Protein AF-A0L5S4-F1 (afdb_monomer_lite)

Sequence (209 aa):
MISDKQRKEMIDAKFRDSVAKNEAKKESIINRSSGAYKSQIEAKLEAAKQYWERVKQQNKTRQEILNREPVRKDESTAQRRKRAQLQHRTATKEFDNQNLWKEPPPEQLSFRQMTQRAVIKKAEQVVRTCRKYKLLLLPFVIGSTLLLAIAGFNHAQSLGEKLQTHPIDFRQWEKDHPKFAKIIRWMYGEKSKNQDYWNKAGELIKKYQ

Foldseek 3Di:
DQDPVNVVVVVVVVVVVVVVVVVVVVVVVVVVVVVVVVVVVVVVVVVVVVVVVVVVVVVVVVVCVVPDDDPDPPDDPVVVVVVVVVVVVVVVVVCVVVPPPPDPPPVVVVVVVVVVVVVVVVVVVVVVVVVVVCVVCVVVVVVVVVVVVVVVVVVLVVLLVCCVPPVPVNVVVCVVPVPVSVVSVVVVVVCVVPVVVVVVVVVVVVVVD

Radius of gyration: 39.34 Å; chains: 1; bounding box: 85×61×98 Å

Secondary structure (DSSP, 8-state):
---HHHHHHHHHHHHHHHHHHHHHHHHHHHHHHHHHHHHHHHHHHHHHHHHHHHHHHHHHHHHHHHSSPPPPTTS-HHHHHHHHHHHHHHHHHHHHHH-TTSPPPHHHHHHHHHHHHHHHHHHHHHHHHHHHHHHHHHHHHHHHHHHHHHHHHHHHHHHHHHHHH-HHHHHHHHHH-HHHHHHHHHHHHHHHHSHHHHHHHHHHHHHH-

pLDDT: mean 76.78, std 9.79, range [45.75, 92.88]

Organism: Magnetococcus marinus (strain ATCC BAA-1437 / JCM 17883 / MC-1) (NCBI:txid156889)

Structure (mmCIF, N/CA/C/O backbone):
data_AF-A0L5S4-F1
#
_entry.id   AF-A0L5S4-F1
#
loop_
_atom_site.group_PDB
_atom_site.id
_atom_site.type_symbol
_atom_site.label_atom_id
_atom_site.label_alt_id
_atom_site.label_comp_id
_atom_site.label_asym_id
_atom_site.label_entity_id
_atom_site.label_seq_id
_atom_site.pdbx_PDB_ins_code
_atom_site.Cartn_x
_atom_site.Cartn_y
_atom_site.Cartn_z
_atom_site.occupancy
_atom_site.B_iso_or_equiv
_atom_site.auth_seq_id
_atom_site.auth_comp_id
_atom_site.auth_asym_id
_atom_site.auth_atom_id
_atom_site.pdbx_PDB_model_num
ATOM 1 N N . MET A 1 1 ? 30.432 -30.583 -30.298 1.00 63.50 1 MET A N 1
ATOM 2 C CA . MET A 1 1 ? 29.548 -29.486 -30.753 1.00 63.50 1 MET A CA 1
ATOM 3 C C . MET A 1 1 ? 28.123 -30.015 -30.775 1.00 63.50 1 MET A C 1
ATOM 5 O 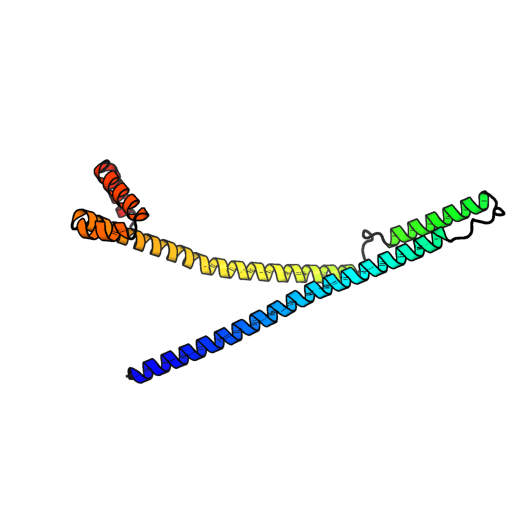O . MET A 1 1 ? 27.914 -31.086 -31.322 1.00 63.50 1 MET A O 1
ATOM 9 N N . ILE A 1 2 ? 27.183 -29.333 -30.120 1.00 69.81 2 ILE A N 1
ATOM 10 C CA . ILE A 1 2 ? 25.759 -29.715 -30.128 1.00 69.81 2 ILE A CA 1
ATOM 11 C C . ILE A 1 2 ? 25.196 -29.368 -31.509 1.00 69.81 2 ILE A C 1
ATOM 13 O O . ILE A 1 2 ? 25.466 -28.270 -31.997 1.00 69.81 2 ILE A O 1
ATOM 17 N N . SER A 1 3 ? 24.457 -30.283 -32.142 1.00 83.88 3 SER A N 1
ATOM 18 C CA . SER A 1 3 ? 23.874 -30.016 -33.464 1.00 83.88 3 SER A CA 1
ATOM 19 C C . SER A 1 3 ? 22.722 -29.010 -33.369 1.00 83.88 3 SER A C 1
ATOM 21 O O . SER A 1 3 ? 22.053 -28.902 -32.337 1.00 83.88 3 SER A O 1
ATOM 23 N N . ASP A 1 4 ? 22.441 -28.288 -34.454 1.00 79.94 4 ASP A N 1
ATOM 24 C CA . ASP A 1 4 ? 21.355 -27.298 -34.485 1.00 79.94 4 ASP A CA 1
ATOM 25 C C . ASP A 1 4 ? 19.983 -27.896 -34.153 1.00 79.94 4 ASP A C 1
ATOM 27 O O . ASP A 1 4 ? 19.138 -27.228 -33.553 1.00 79.94 4 ASP A O 1
ATOM 31 N N . LYS A 1 5 ? 19.772 -29.177 -34.477 1.00 86.38 5 LYS A N 1
ATOM 32 C CA . LYS A 1 5 ? 18.549 -29.906 -34.129 1.00 86.38 5 LYS A CA 1
ATOM 33 C C . LYS A 1 5 ? 18.417 -30.081 -32.613 1.00 86.38 5 LYS A C 1
ATOM 35 O O . LYS A 1 5 ? 17.389 -29.722 -32.047 1.00 86.38 5 LYS A O 1
ATOM 40 N N . GLN A 1 6 ? 19.487 -30.519 -31.950 1.00 81.69 6 GLN A N 1
ATOM 41 C CA . GLN A 1 6 ? 19.521 -30.675 -30.491 1.00 81.69 6 GLN A CA 1
ATOM 42 C C . GLN A 1 6 ? 19.372 -29.327 -29.770 1.00 81.69 6 GLN A C 1
ATOM 44 O O . GLN A 1 6 ? 18.722 -29.236 -28.729 1.00 81.69 6 GLN A O 1
ATOM 49 N N . ARG A 1 7 ? 19.929 -28.249 -30.339 1.00 76.50 7 ARG A N 1
ATOM 50 C CA . ARG A 1 7 ? 19.766 -26.893 -29.798 1.00 76.50 7 ARG A CA 1
ATOM 51 C C . ARG A 1 7 ? 18.306 -26.429 -29.863 1.00 76.50 7 ARG A C 1
ATOM 53 O O . ARG A 1 7 ? 17.825 -25.862 -28.884 1.00 76.50 7 ARG A O 1
ATOM 60 N N . LYS A 1 8 ? 17.598 -26.681 -30.970 1.00 82.38 8 LYS A N 1
ATOM 61 C CA . LYS A 1 8 ? 16.164 -26.359 -31.106 1.00 82.38 8 LYS A CA 1
ATOM 62 C C . LYS A 1 8 ? 15.304 -27.157 -30.127 1.00 82.38 8 LYS A C 1
ATOM 64 O O . LYS A 1 8 ? 14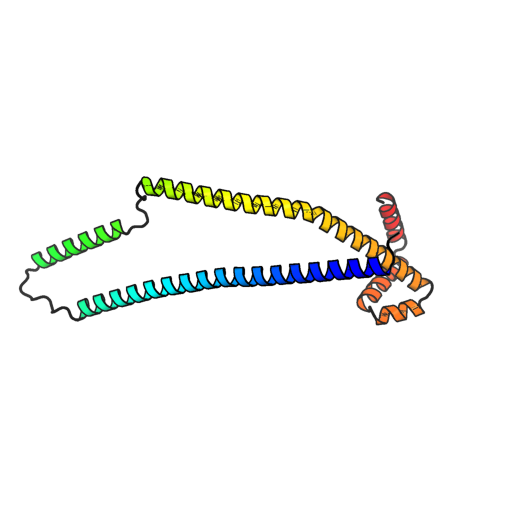.497 -26.563 -29.422 1.00 82.38 8 LYS A O 1
ATOM 69 N N . GLU A 1 9 ? 15.547 -28.459 -30.006 1.00 87.69 9 GLU A N 1
ATOM 70 C CA . GLU A 1 9 ? 14.827 -29.330 -29.066 1.00 87.69 9 GLU A CA 1
ATOM 71 C C . GLU A 1 9 ? 15.008 -28.876 -27.605 1.00 87.69 9 GLU A C 1
ATOM 73 O O . GLU A 1 9 ? 14.047 -28.834 -26.838 1.00 87.69 9 GLU A O 1
ATOM 78 N N . MET A 1 10 ? 16.213 -28.439 -27.222 1.00 82.06 10 MET A N 1
ATOM 79 C CA . MET A 1 10 ? 16.464 -27.870 -25.891 1.00 82.06 10 MET A CA 1
ATOM 80 C C . MET A 1 10 ? 15.756 -26.531 -25.651 1.00 82.06 10 MET A C 1
ATOM 82 O O . MET A 1 10 ? 15.348 -26.249 -24.522 1.00 82.06 10 MET A O 1
ATOM 86 N N . ILE A 1 11 ? 15.653 -25.682 -26.676 1.00 80.56 11 ILE A N 1
ATOM 87 C CA . ILE A 1 11 ? 14.944 -24.399 -26.581 1.00 80.56 11 ILE A CA 1
ATOM 88 C C . ILE A 1 11 ? 13.445 -24.653 -26.404 1.00 80.56 11 ILE A C 1
ATOM 90 O O . ILE A 1 11 ? 12.846 -24.072 -25.501 1.00 80.56 11 ILE A O 1
ATOM 94 N N . ASP A 1 12 ? 12.870 -25.573 -27.179 1.00 84.94 12 ASP A N 1
ATOM 95 C CA . ASP A 1 12 ? 11.458 -25.948 -27.070 1.00 84.94 12 ASP A CA 1
ATOM 96 C C . ASP A 1 12 ? 11.135 -26.585 -25.716 1.00 84.94 12 ASP A C 1
ATOM 98 O O . ASP A 1 12 ? 10.126 -26.242 -25.097 1.00 84.94 12 ASP A O 1
ATOM 102 N N . ALA A 1 13 ? 12.008 -27.458 -25.203 1.00 82.94 13 ALA A N 1
ATOM 103 C CA . ALA A 1 13 ? 11.850 -28.041 -23.873 1.00 82.94 13 ALA A CA 1
ATOM 104 C C . ALA A 1 13 ? 11.857 -26.960 -22.777 1.00 82.94 13 ALA A C 1
ATOM 106 O O . ALA A 1 13 ? 10.964 -26.921 -21.931 1.00 82.94 13 ALA A O 1
ATOM 107 N N . LYS A 1 14 ? 12.806 -26.014 -22.835 1.00 83.69 14 LYS A N 1
ATOM 108 C CA . LYS A 1 14 ? 12.866 -24.885 -21.890 1.00 83.69 14 LYS A CA 1
ATOM 109 C C . LYS A 1 14 ? 11.662 -23.954 -22.007 1.00 83.69 14 LYS A C 1
ATOM 111 O O . LYS A 1 14 ? 11.208 -23.421 -20.995 1.00 83.69 14 LYS A O 1
ATOM 116 N N . PHE A 1 15 ? 11.155 -23.746 -23.219 1.00 83.00 15 PHE A N 1
ATOM 117 C CA . PHE A 1 15 ? 9.965 -22.940 -23.453 1.00 83.00 15 PHE A CA 1
ATOM 118 C C . PHE A 1 15 ? 8.728 -23.596 -22.831 1.00 83.00 15 PHE A C 1
ATOM 120 O O . PHE A 1 15 ? 8.025 -22.944 -22.062 1.00 83.00 15 PHE A O 1
ATOM 127 N N . ARG A 1 16 ? 8.512 -24.898 -23.064 1.00 86.25 16 ARG A N 1
ATOM 128 C CA . ARG A 1 16 ? 7.402 -25.658 -22.462 1.00 86.25 16 ARG A CA 1
ATOM 129 C C . ARG A 1 16 ? 7.469 -25.667 -20.934 1.00 86.25 16 ARG A C 1
ATOM 131 O O . ARG A 1 16 ? 6.464 -25.387 -20.286 1.00 86.25 16 ARG A O 1
ATOM 138 N N . ASP A 1 17 ? 8.655 -25.869 -20.363 1.00 85.69 17 ASP A N 1
ATOM 139 C CA . ASP A 1 17 ? 8.873 -25.777 -18.914 1.00 85.69 17 ASP A CA 1
ATOM 140 C C . ASP A 1 17 ? 8.567 -24.378 -18.361 1.00 85.69 17 ASP A C 1
ATOM 142 O O . ASP A 1 17 ? 8.042 -24.231 -17.254 1.00 85.69 17 ASP A O 1
ATOM 146 N N . SER A 1 18 ? 8.905 -23.327 -19.112 1.00 81.50 18 SER A N 1
ATOM 147 C CA . SER A 1 18 ? 8.619 -21.946 -18.722 1.00 81.50 18 SER A CA 1
ATOM 148 C C . SER A 1 18 ? 7.120 -21.645 -18.762 1.00 81.50 18 SER A C 1
ATOM 150 O O . SER A 1 18 ? 6.604 -21.017 -17.834 1.00 81.50 18 SER A O 1
ATOM 152 N N . VAL A 1 19 ? 6.414 -22.128 -19.786 1.00 84.56 19 VAL A N 1
ATOM 153 C CA . VAL A 1 19 ? 4.956 -21.997 -19.910 1.00 84.56 19 VAL A CA 1
ATOM 154 C C . VAL A 1 19 ? 4.255 -22.704 -18.749 1.00 84.56 19 VAL A C 1
ATOM 156 O O . VAL A 1 19 ? 3.496 -22.055 -18.030 1.00 84.56 19 VAL A O 1
ATOM 159 N N . ALA A 1 20 ? 4.602 -23.963 -18.468 1.00 86.25 20 ALA A N 1
ATOM 160 C CA . ALA A 1 20 ? 4.011 -24.728 -17.367 1.00 86.25 20 ALA A CA 1
ATOM 161 C C . ALA A 1 20 ? 4.237 -24.062 -15.994 1.00 86.25 20 ALA A C 1
ATOM 163 O O . ALA A 1 20 ? 3.328 -23.972 -15.167 1.00 86.25 20 ALA A O 1
ATOM 164 N N . LYS A 1 21 ? 5.437 -23.511 -15.752 1.00 80.81 21 LYS A N 1
ATOM 165 C CA . LYS A 1 21 ? 5.737 -22.756 -14.520 1.00 80.81 21 LYS A CA 1
ATOM 166 C C . LYS A 1 21 ? 4.910 -21.474 -14.399 1.00 80.81 21 LYS A C 1
ATOM 168 O O . LYS A 1 21 ? 4.521 -21.104 -13.290 1.00 80.81 21 LYS A O 1
ATOM 173 N N . ASN A 1 22 ? 4.649 -20.787 -15.509 1.00 75.81 22 ASN A N 1
ATOM 174 C CA . ASN A 1 22 ? 3.832 -19.575 -15.515 1.00 75.81 22 ASN A CA 1
ATOM 175 C C . ASN A 1 22 ? 2.345 -19.881 -15.298 1.00 75.81 22 ASN A C 1
ATOM 177 O O . ASN A 1 22 ? 1.684 -19.144 -14.565 1.00 75.81 22 ASN A O 1
ATOM 181 N N . GLU A 1 23 ? 1.834 -20.976 -15.858 1.00 79.38 23 GLU A N 1
ATOM 182 C CA . GLU A 1 23 ? 0.458 -21.433 -15.633 1.00 79.38 23 GLU A CA 1
ATOM 183 C C . GLU A 1 23 ? 0.221 -21.828 -14.171 1.00 79.38 23 GLU A C 1
ATOM 185 O O . GLU A 1 23 ? -0.687 -21.286 -13.536 1.00 79.38 23 GLU A O 1
ATOM 190 N N . ALA A 1 24 ? 1.111 -22.629 -13.576 1.00 76.50 24 ALA A N 1
ATOM 191 C CA . ALA A 1 24 ? 1.038 -22.977 -12.154 1.00 76.50 24 ALA A CA 1
ATOM 192 C C . ALA A 1 24 ? 1.086 -21.730 -11.243 1.00 76.50 24 ALA A C 1
ATOM 194 O O . ALA A 1 24 ? 0.383 -21.624 -10.232 1.00 76.50 24 ALA A O 1
ATOM 195 N N . LYS A 1 25 ? 1.892 -20.728 -11.619 1.00 72.31 25 LYS A N 1
ATOM 196 C CA . LYS A 1 25 ? 1.973 -19.456 -10.892 1.00 72.31 25 LYS A CA 1
ATOM 197 C C . LYS A 1 25 ? 0.679 -18.647 -11.019 1.00 72.31 25 LYS A C 1
ATOM 199 O O . LYS A 1 25 ? 0.224 -18.098 -10.016 1.00 72.31 25 LYS A O 1
ATOM 204 N N . LYS A 1 26 ? 0.057 -18.608 -12.200 1.00 72.50 26 LYS A N 1
ATOM 205 C CA . LYS A 1 26 ? -1.234 -17.945 -12.439 1.00 72.50 26 LYS A CA 1
ATOM 206 C C . LYS A 1 26 ? -2.345 -18.554 -11.578 1.00 72.50 26 LYS A C 1
ATOM 208 O O . LYS A 1 26 ? -3.034 -17.808 -10.885 1.00 72.50 26 LYS A O 1
ATOM 213 N N . GLU A 1 27 ? -2.471 -19.878 -11.542 1.00 65.69 27 GLU A N 1
ATOM 214 C CA . GLU A 1 27 ? -3.478 -20.563 -10.714 1.00 65.69 27 GLU A CA 1
ATOM 215 C C . GLU A 1 27 ? -3.268 -20.323 -9.215 1.00 65.69 27 GLU A C 1
ATOM 217 O O . GLU A 1 27 ? -4.216 -20.017 -8.490 1.00 65.69 27 GLU A O 1
ATOM 222 N N . SER A 1 28 ? -2.018 -20.361 -8.740 1.00 69.56 28 SER A N 1
ATOM 223 C CA . SER A 1 28 ? -1.718 -20.086 -7.328 1.00 69.56 28 SER A CA 1
ATOM 224 C C . SER A 1 28 ? -2.076 -18.654 -6.901 1.00 69.56 28 SER A C 1
ATOM 226 O O . SER A 1 28 ? -2.526 -18.437 -5.775 1.00 69.56 28 SER A O 1
ATOM 228 N N . ILE A 1 29 ? -1.929 -17.668 -7.795 1.00 62.31 29 ILE A N 1
ATOM 229 C CA . ILE A 1 29 ? -2.310 -16.272 -7.539 1.00 62.31 29 ILE A CA 1
ATOM 230 C C . ILE A 1 29 ? -3.836 -16.129 -7.505 1.00 62.31 29 ILE A C 1
ATOM 232 O O . ILE A 1 29 ? -4.362 -15.479 -6.599 1.00 62.31 29 ILE A O 1
ATOM 236 N N . ILE A 1 30 ? -4.545 -16.776 -8.435 1.00 57.62 30 ILE A N 1
ATOM 237 C CA . ILE A 1 30 ? -6.014 -16.776 -8.483 1.00 57.62 30 ILE A CA 1
ATOM 238 C C . ILE A 1 30 ? -6.580 -17.369 -7.183 1.00 57.62 30 ILE A C 1
ATOM 240 O O . ILE A 1 30 ? -7.347 -16.692 -6.496 1.00 57.62 30 ILE A O 1
ATOM 244 N N . ASN A 1 31 ? -6.099 -18.542 -6.760 1.00 59.44 31 ASN A N 1
ATOM 245 C CA . ASN A 1 31 ? -6.550 -19.211 -5.533 1.00 59.44 31 ASN A CA 1
ATOM 246 C C . ASN A 1 31 ? -6.242 -18.407 -4.255 1.00 59.44 31 ASN A C 1
ATOM 248 O O . ASN A 1 31 ? -7.032 -18.384 -3.305 1.00 59.44 31 ASN A O 1
ATOM 252 N N . ARG A 1 32 ? -5.113 -17.689 -4.225 1.00 54.19 32 ARG A N 1
ATOM 253 C CA . ARG A 1 32 ? -4.739 -16.822 -3.095 1.00 54.19 32 ARG A CA 1
A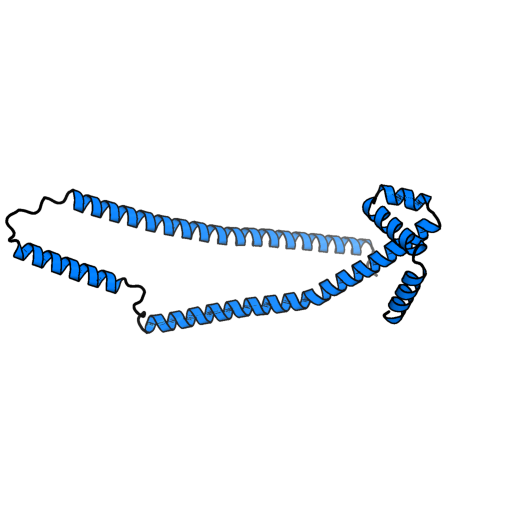TOM 254 C C . ARG A 1 32 ? -5.598 -15.558 -3.025 1.00 54.19 32 ARG A C 1
ATOM 256 O O . ARG A 1 32 ? -5.940 -15.112 -1.931 1.00 54.19 32 ARG A O 1
ATOM 263 N N . SER A 1 33 ? -5.973 -15.001 -4.177 1.00 52.75 33 SER A N 1
ATOM 264 C CA . SER A 1 33 ? -6.837 -13.817 -4.266 1.00 52.75 33 SER A CA 1
ATOM 265 C C . SER A 1 33 ? -8.296 -14.118 -3.900 1.00 52.75 33 SER A C 1
ATOM 267 O O . SER A 1 33 ? -8.926 -13.316 -3.208 1.00 52.75 33 SER A O 1
ATOM 269 N N . SER A 1 34 ? -8.810 -15.307 -4.241 1.00 51.53 34 SER A N 1
ATOM 270 C CA . SER A 1 34 ? -10.168 -15.727 -3.874 1.00 51.53 34 SER A CA 1
ATOM 271 C C . SER A 1 34 ? -10.346 -15.965 -2.370 1.00 51.53 34 SER A C 1
ATOM 273 O O . SER A 1 34 ? -11.427 -15.721 -1.838 1.00 51.53 34 SER A O 1
ATOM 275 N N . GLY A 1 35 ? -9.295 -16.398 -1.661 1.00 52.53 35 GLY A N 1
ATOM 276 C CA . GLY A 1 35 ? -9.337 -16.601 -0.206 1.00 52.53 35 GLY A CA 1
ATOM 277 C C . GLY A 1 35 ? -9.422 -15.295 0.596 1.00 52.53 35 GLY A C 1
ATOM 278 O O . GLY A 1 35 ? -10.175 -15.211 1.562 1.00 52.53 35 GLY A O 1
ATOM 279 N N . ALA A 1 36 ? -8.707 -14.249 0.166 1.00 50.81 36 ALA A N 1
ATOM 280 C CA . ALA A 1 36 ? -8.737 -12.937 0.822 1.00 50.81 36 ALA A CA 1
ATOM 281 C C . ALA A 1 36 ? -10.050 -12.167 0.572 1.00 50.81 36 ALA A C 1
ATOM 283 O O . ALA A 1 36 ? -10.490 -11.398 1.423 1.00 50.81 36 ALA A O 1
ATOM 284 N N . TYR A 1 37 ? -10.692 -12.382 -0.581 1.00 49.66 37 TYR A N 1
ATOM 285 C CA . TYR A 1 37 ? -11.998 -11.790 -0.887 1.00 49.66 37 TYR A CA 1
ATOM 286 C C . TYR A 1 37 ? -13.137 -12.477 -0.117 1.00 49.66 37 TYR A C 1
ATOM 288 O O . TYR A 1 37 ? -14.025 -11.795 0.395 1.00 49.66 37 TYR A O 1
ATOM 296 N N . LYS A 1 38 ? -13.082 -13.813 0.033 1.00 56.34 38 LYS A N 1
ATOM 297 C CA . LYS A 1 38 ? -14.026 -14.570 0.874 1.00 56.34 38 LYS A CA 1
ATOM 298 C C . LYS A 1 38 ? -13.978 -14.116 2.335 1.00 56.34 38 LYS A C 1
ATOM 300 O O . LYS A 1 38 ? -15.028 -13.814 2.891 1.00 56.34 38 LYS A O 1
ATOM 305 N N . SER A 1 39 ? -12.785 -13.928 2.908 1.00 62.12 39 SER A N 1
ATOM 306 C CA . SER A 1 39 ? -12.655 -13.517 4.314 1.00 62.12 39 SER A CA 1
ATOM 307 C C . SER A 1 39 ? -13.170 -12.100 4.602 1.00 62.12 39 SER A C 1
ATOM 309 O O . SER A 1 39 ? -13.721 -11.850 5.672 1.00 62.12 39 SER A O 1
ATOM 311 N N . GLN A 1 40 ? -13.054 -11.159 3.656 1.00 63.50 40 GLN A N 1
ATOM 312 C CA . GLN A 1 40 ? -13.611 -9.810 3.827 1.00 63.50 40 GLN A CA 1
ATOM 313 C C . GLN A 1 40 ? -15.136 -9.772 3.703 1.00 63.50 40 GLN A C 1
ATOM 315 O O . GLN A 1 40 ? -15.787 -9.003 4.413 1.00 63.50 40 GLN A O 1
ATOM 320 N N . ILE A 1 41 ? -15.713 -10.572 2.803 1.00 67.00 41 ILE A N 1
ATOM 321 C CA . ILE A 1 41 ? -17.169 -10.682 2.660 1.00 67.00 41 ILE A CA 1
ATOM 322 C C . ILE A 1 41 ? -17.753 -11.373 3.893 1.00 67.00 41 ILE A C 1
ATOM 324 O O . ILE A 1 41 ? -18.711 -10.857 4.457 1.00 67.00 41 ILE A O 1
ATOM 328 N N . GLU A 1 42 ? -17.147 -12.466 4.360 1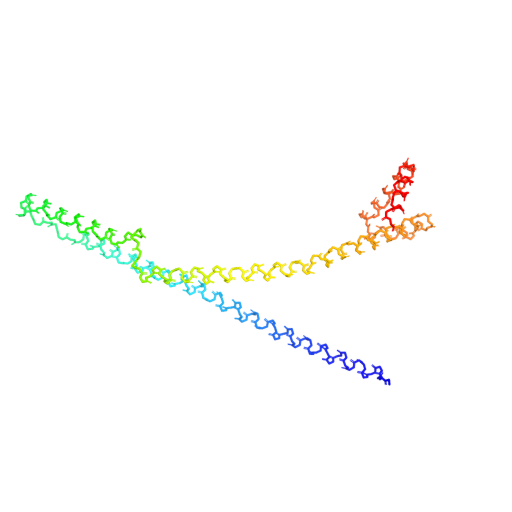.00 68.06 42 GLU A N 1
ATOM 329 C CA . GLU A 1 42 ? -17.552 -13.174 5.581 1.00 68.06 42 GLU A CA 1
ATOM 330 C C . GLU A 1 42 ? -17.502 -12.258 6.810 1.00 68.06 42 GLU A C 1
ATOM 332 O O . GLU A 1 42 ? -18.500 -12.148 7.519 1.00 68.06 42 GLU A O 1
ATOM 337 N N . ALA A 1 43 ? -16.418 -11.494 6.992 1.00 68.12 43 ALA A N 1
ATOM 338 C CA . ALA A 1 43 ? -16.307 -10.530 8.089 1.00 68.12 43 ALA A CA 1
ATOM 339 C C . ALA A 1 43 ? -17.376 -9.421 8.024 1.00 68.12 43 ALA A C 1
ATOM 341 O O . ALA A 1 43 ? -17.943 -9.033 9.047 1.00 68.12 43 ALA A O 1
ATOM 342 N N . LYS A 1 44 ? -17.696 -8.915 6.823 1.00 71.81 44 LYS A N 1
ATOM 343 C CA . LYS A 1 44 ? -18.781 -7.934 6.637 1.00 71.81 44 LYS A CA 1
ATOM 344 C C . LYS A 1 44 ? -20.157 -8.542 6.907 1.00 71.81 44 LYS A C 1
ATOM 346 O O . LYS A 1 44 ? -21.023 -7.866 7.457 1.00 71.81 44 LYS A O 1
ATOM 351 N N . LEU A 1 45 ? -20.362 -9.802 6.535 1.00 74.94 45 LEU A N 1
ATOM 352 C CA . LEU A 1 45 ? -21.622 -10.520 6.708 1.00 74.94 45 LEU A CA 1
ATOM 353 C C . LEU A 1 45 ? -21.859 -10.871 8.185 1.00 74.94 45 LEU A C 1
ATOM 355 O O . LEU A 1 45 ? -22.977 -10.743 8.680 1.00 74.94 45 LEU A O 1
ATOM 359 N N . GLU A 1 46 ? -20.804 -11.219 8.918 1.00 69.94 46 GLU A N 1
ATOM 360 C CA . GLU A 1 46 ? -20.841 -11.449 10.363 1.00 69.94 46 GLU A CA 1
ATOM 361 C C . GLU A 1 46 ? -21.092 -10.150 11.145 1.00 69.94 46 GLU A C 1
ATOM 363 O O . GLU A 1 46 ? -21.970 -10.106 12.010 1.00 69.94 46 GLU A O 1
ATOM 368 N N . ALA A 1 47 ? -20.441 -9.047 10.757 1.00 68.44 47 ALA A N 1
ATOM 369 C CA . ALA A 1 47 ? -20.729 -7.722 11.309 1.00 68.44 47 ALA A CA 1
ATOM 370 C C . ALA A 1 47 ? -22.180 -7.274 11.033 1.00 68.44 47 ALA A C 1
ATOM 372 O O . ALA A 1 47 ? -22.835 -6.708 11.913 1.00 68.44 47 ALA A O 1
ATOM 373 N N . ALA A 1 48 ? -22.709 -7.562 9.838 1.00 75.31 48 ALA A N 1
ATOM 374 C CA . ALA A 1 48 ? -24.099 -7.278 9.493 1.00 75.31 48 ALA A CA 1
ATOM 375 C C . ALA A 1 48 ? -25.079 -8.101 10.348 1.00 75.31 48 ALA A C 1
ATOM 377 O O . ALA A 1 48 ? -26.045 -7.540 10.862 1.00 75.31 48 ALA A O 1
ATOM 378 N N . LYS A 1 49 ? -24.822 -9.399 10.570 1.00 78.75 49 LYS A N 1
ATOM 379 C CA . LYS A 1 49 ? -25.644 -10.242 11.461 1.00 78.75 49 LYS A CA 1
ATOM 380 C C . LYS A 1 49 ? -25.690 -9.692 12.889 1.00 78.75 49 LYS A C 1
ATOM 382 O O . LYS A 1 49 ? -26.777 -9.501 13.429 1.00 78.75 49 LYS A O 1
ATOM 387 N N . GLN A 1 50 ? -24.537 -9.339 13.459 1.00 74.19 50 GLN A N 1
ATOM 388 C CA . GLN A 1 50 ? -24.456 -8.753 14.805 1.00 74.19 50 GLN A CA 1
ATOM 389 C C . GLN A 1 50 ? -25.160 -7.390 14.908 1.00 74.19 50 GLN A C 1
ATOM 391 O O . GLN A 1 50 ? -25.678 -7.016 15.963 1.00 74.19 50 GLN A O 1
ATOM 396 N N . TYR A 1 51 ? -25.165 -6.601 13.832 1.00 81.12 51 TYR A N 1
ATOM 397 C CA . TYR A 1 51 ? -25.931 -5.357 13.778 1.00 81.12 51 TYR A CA 1
ATOM 398 C C . TYR A 1 51 ? -27.441 -5.631 13.798 1.00 81.12 51 TYR A C 1
ATOM 400 O O . TYR A 1 51 ? -28.160 -5.045 14.607 1.00 81.12 51 TYR A O 1
ATOM 408 N N . TRP A 1 52 ? -27.918 -6.568 12.977 1.00 80.62 52 TRP A N 1
ATOM 409 C CA . TRP A 1 52 ? -29.334 -6.938 12.925 1.00 80.62 52 TRP A CA 1
ATOM 410 C C . TRP A 1 52 ? -29.855 -7.524 14.241 1.00 80.62 52 TRP A C 1
ATOM 412 O O . TRP A 1 52 ? -30.967 -7.196 14.657 1.00 80.62 52 TRP A O 1
ATOM 422 N N . GLU A 1 53 ? -29.054 -8.330 14.939 1.00 82.44 53 GLU A N 1
ATOM 423 C CA . GLU A 1 53 ? -29.407 -8.838 16.270 1.00 82.44 53 GLU A CA 1
ATOM 424 C C . GLU A 1 53 ? -29.579 -7.711 17.294 1.00 82.44 53 GLU A C 1
ATOM 426 O O . GLU A 1 53 ? -30.559 -7.706 18.044 1.00 82.44 53 GLU A O 1
ATOM 431 N N . ARG A 1 54 ? -28.696 -6.703 17.274 1.00 80.44 54 ARG A N 1
ATOM 432 C CA . ARG A 1 54 ? -28.820 -5.514 18.134 1.00 80.44 54 ARG A CA 1
ATOM 433 C C . ARG A 1 54 ? -30.086 -4.716 17.835 1.00 80.44 54 ARG A C 1
ATOM 435 O O . ARG A 1 54 ? -30.804 -4.350 18.764 1.00 80.44 54 ARG A O 1
ATOM 442 N N . VAL A 1 55 ? -30.404 -4.496 16.558 1.00 85.38 55 VAL A N 1
ATOM 443 C CA . VAL A 1 55 ? -31.644 -3.812 16.148 1.00 85.38 55 VAL A CA 1
ATOM 444 C C . VAL A 1 55 ? -32.877 -4.588 16.621 1.00 85.38 55 VAL A C 1
ATOM 446 O O . VAL A 1 55 ? -33.827 -3.999 17.138 1.00 85.38 55 VAL A O 1
ATOM 449 N N . LYS A 1 56 ? -32.861 -5.922 16.517 1.00 86.88 56 LYS A N 1
ATOM 450 C CA . LYS A 1 56 ? -33.958 -6.777 16.989 1.00 86.88 56 LYS A CA 1
ATOM 451 C C . LYS A 1 56 ? -34.143 -6.687 18.508 1.00 86.88 56 LYS A C 1
ATOM 453 O O . LYS A 1 56 ? -35.277 -6.574 18.970 1.00 86.88 56 LYS A O 1
ATOM 458 N N . GLN A 1 57 ? -33.053 -6.686 19.279 1.00 81.06 57 GLN A N 1
ATOM 459 C CA . GLN A 1 57 ? -33.102 -6.503 20.734 1.00 81.06 57 GLN A CA 1
ATOM 460 C C . GLN A 1 57 ? -33.630 -5.118 21.129 1.00 81.06 57 GLN A C 1
ATOM 462 O O . GLN A 1 57 ? -34.470 -5.032 22.026 1.00 81.06 57 GLN A O 1
ATOM 467 N N . GLN A 1 58 ? -33.210 -4.055 20.432 1.00 76.75 58 GLN A N 1
ATOM 468 C CA . GLN A 1 58 ? -33.715 -2.693 20.651 1.00 76.75 58 GLN A CA 1
ATOM 469 C C . GLN A 1 58 ? -35.210 -2.568 20.340 1.00 76.75 58 GLN A C 1
ATOM 471 O O . GLN A 1 58 ? -35.957 -1.951 21.095 1.00 76.75 58 GLN A O 1
ATOM 476 N N . ASN A 1 59 ? -35.676 -3.186 19.254 1.00 84.06 59 ASN A N 1
ATOM 477 C CA . ASN A 1 59 ? -37.099 -3.193 18.920 1.00 84.06 59 ASN A CA 1
ATOM 478 C C . ASN A 1 59 ? -37.925 -3.966 19.952 1.00 84.06 59 ASN A C 1
ATOM 480 O O . ASN A 1 59 ? -39.007 -3.512 20.317 1.00 84.06 59 ASN A O 1
ATOM 484 N N . LYS A 1 60 ? -37.403 -5.086 20.469 1.00 86.00 60 LYS A N 1
ATOM 485 C CA . LYS A 1 60 ? -38.057 -5.845 21.541 1.00 86.00 60 LYS A CA 1
ATOM 486 C C . LYS A 1 60 ? -38.189 -5.012 22.820 1.00 86.00 60 LYS A C 1
ATOM 488 O O . LYS A 1 60 ? -39.288 -4.892 23.346 1.00 86.00 60 LYS A O 1
ATOM 493 N N . THR A 1 61 ? -37.114 -4.355 23.260 1.00 78.00 61 THR A N 1
ATOM 494 C CA . THR A 1 61 ? -37.163 -3.449 24.427 1.00 78.00 61 THR A CA 1
ATOM 495 C C . THR A 1 61 ? -38.110 -2.275 24.194 1.00 78.00 61 THR A C 1
ATOM 497 O O . THR A 1 61 ? -38.856 -1.894 25.090 1.00 78.00 61 THR A O 1
ATOM 500 N N . ARG A 1 62 ? -38.155 -1.721 22.977 1.00 75.31 62 ARG A N 1
ATOM 501 C CA . ARG A 1 62 ? -39.099 -0.652 22.629 1.00 75.31 62 ARG A CA 1
ATOM 502 C C . ARG A 1 62 ? -40.557 -1.116 22.700 1.00 75.31 62 ARG A C 1
ATOM 504 O O . ARG A 1 62 ? -41.392 -0.374 23.207 1.00 75.31 62 ARG A O 1
ATOM 511 N N . GLN A 1 63 ? -40.861 -2.328 22.234 1.00 79.44 63 GLN A N 1
ATOM 512 C CA . GLN A 1 63 ? -42.196 -2.923 22.356 1.00 79.44 63 GLN A CA 1
ATOM 513 C C . GLN A 1 63 ? -42.561 -3.220 23.815 1.00 79.44 63 GLN A C 1
ATOM 515 O O . GLN A 1 63 ? -43.682 -2.935 24.220 1.00 79.44 63 GLN A O 1
ATOM 520 N N . GLU A 1 64 ? -41.621 -3.714 24.624 1.00 80.56 64 GLU A N 1
ATOM 521 C CA . GLU A 1 64 ? -41.817 -3.907 26.069 1.00 80.56 64 GLU A CA 1
ATOM 522 C C . GLU A 1 64 ? -42.106 -2.579 26.793 1.00 80.56 64 GLU A C 1
ATOM 524 O O . GLU A 1 64 ? -42.968 -2.528 27.666 1.00 80.56 64 GLU A O 1
ATOM 529 N N . ILE A 1 65 ? -41.449 -1.481 26.401 1.00 74.88 65 ILE A N 1
ATOM 530 C CA . ILE A 1 65 ? -41.709 -0.141 26.954 1.00 74.88 65 ILE A CA 1
ATOM 531 C C . ILE A 1 65 ? -43.086 0.389 26.533 1.00 74.88 65 ILE A C 1
ATOM 533 O O . ILE A 1 65 ? -43.766 1.007 27.349 1.00 74.88 65 ILE A O 1
ATOM 537 N N . LEU A 1 66 ? -43.494 0.168 25.280 1.00 74.69 66 LEU A N 1
ATOM 538 C CA . LEU A 1 66 ? -44.782 0.636 24.754 1.00 74.69 66 LEU A CA 1
ATOM 539 C C . LEU A 1 66 ? -45.972 -0.161 25.306 1.00 74.69 66 LEU A C 1
ATOM 541 O O . LEU A 1 66 ? -47.028 0.418 25.535 1.00 74.69 66 LEU A O 1
ATOM 545 N N . ASN A 1 67 ? -45.789 -1.462 25.546 1.00 76.75 67 ASN A N 1
ATOM 546 C CA . ASN A 1 67 ? -46.834 -2.365 26.041 1.00 76.75 67 ASN A CA 1
ATOM 547 C C . ASN A 1 67 ? -46.834 -2.522 27.570 1.00 76.75 67 ASN A C 1
ATOM 549 O O . ASN A 1 67 ? -47.628 -3.286 28.116 1.00 76.75 67 ASN A O 1
ATOM 553 N N . ARG A 1 68 ? -45.936 -1.829 28.275 1.00 70.31 68 ARG A N 1
ATOM 554 C CA . ARG A 1 68 ? -45.915 -1.772 29.739 1.00 70.31 68 ARG A CA 1
ATOM 555 C C . ARG A 1 68 ? -47.246 -1.221 30.249 1.00 70.31 68 ARG A C 1
ATOM 557 O O . ARG A 1 68 ? -47.643 -0.121 29.865 1.00 70.31 68 ARG A O 1
ATOM 564 N N . GLU A 1 69 ? -47.879 -1.938 31.178 1.00 64.50 69 GLU A N 1
ATOM 565 C CA . GLU A 1 69 ? -49.057 -1.427 31.879 1.00 64.50 69 GLU A CA 1
ATOM 566 C C . GLU A 1 69 ? -48.763 -0.044 32.492 1.00 64.50 69 GLU A C 1
ATOM 568 O O . GLU A 1 69 ? -47.690 0.164 33.085 1.00 64.50 69 GLU A O 1
ATOM 573 N N . PRO A 1 70 ? -49.690 0.924 32.365 1.00 60.31 70 PRO A N 1
ATOM 574 C CA . PRO A 1 70 ? -49.538 2.221 33.001 1.00 60.31 70 PRO A CA 1
ATOM 575 C C . PRO A 1 70 ? -49.332 2.017 34.503 1.00 60.31 70 PRO A C 1
ATOM 577 O O . PRO A 1 70 ? -50.058 1.268 35.152 1.00 60.31 70 PRO A O 1
ATOM 580 N N . VAL A 1 71 ? -48.302 2.671 35.048 1.00 57.09 71 VAL A N 1
ATOM 581 C CA . VAL A 1 71 ? -47.906 2.534 36.457 1.00 57.09 71 VAL A CA 1
ATOM 582 C C . VAL A 1 71 ? -49.130 2.744 37.343 1.00 57.09 71 VAL A C 1
ATOM 584 O O . VAL A 1 71 ? -49.711 3.834 37.320 1.00 57.09 71 VAL A O 1
ATOM 587 N N . ARG A 1 72 ? -49.513 1.714 38.117 1.00 57.09 72 ARG A N 1
ATOM 588 C CA . ARG A 1 72 ? -50.584 1.814 39.119 1.00 57.09 72 ARG A CA 1
ATOM 589 C C . ARG A 1 72 ? -50.361 3.073 39.959 1.00 57.09 72 ARG A C 1
ATOM 591 O O . ARG A 1 72 ? -49.268 3.306 40.478 1.00 57.09 72 ARG A O 1
ATOM 598 N N . LYS A 1 73 ? -51.397 3.910 40.048 1.00 55.66 73 LYS A N 1
ATOM 599 C CA . LYS A 1 73 ? -51.358 5.238 40.684 1.00 55.66 73 LYS A CA 1
ATOM 600 C C . LYS A 1 73 ? -51.084 5.200 42.194 1.00 55.66 73 LYS A C 1
ATOM 602 O O . LYS A 1 73 ? -50.861 6.266 42.760 1.00 55.66 73 LYS A O 1
ATOM 607 N N . ASP A 1 74 ? -51.021 4.021 42.803 1.00 56.16 74 ASP A N 1
ATOM 608 C CA . ASP A 1 74 ? -50.980 3.834 44.258 1.00 56.16 74 ASP A CA 1
ATOM 609 C C . ASP A 1 74 ? -49.598 4.108 44.882 1.00 56.16 74 ASP A C 1
ATOM 611 O O . ASP A 1 74 ? -49.471 4.217 46.098 1.00 56.16 74 ASP A O 1
ATOM 615 N N . GLU A 1 75 ? -48.543 4.262 44.073 1.00 59.72 75 GLU A N 1
ATOM 616 C CA . GLU A 1 75 ? -47.214 4.611 44.590 1.00 59.72 75 GLU A CA 1
ATOM 617 C C . GLU A 1 75 ? -47.103 6.107 44.900 1.00 59.72 75 GLU A C 1
ATOM 619 O O . GLU A 1 75 ? -47.278 6.955 44.009 1.00 59.72 75 GLU A O 1
ATOM 624 N N . SER A 1 76 ? -46.719 6.420 46.145 1.00 74.88 76 SER A N 1
ATOM 625 C CA . SER A 1 76 ? -46.453 7.789 46.591 1.00 74.88 76 SER A CA 1
ATOM 626 C C . SER A 1 76 ? -45.352 8.442 45.746 1.00 74.88 76 SER A C 1
ATOM 628 O O . SER A 1 76 ? -44.416 7.796 45.259 1.00 74.88 76 SER A O 1
ATOM 630 N N . THR A 1 77 ? -45.433 9.762 45.576 1.00 74.94 77 THR A N 1
ATOM 631 C CA . THR A 1 77 ? -44.453 10.553 44.810 1.00 74.94 77 THR A CA 1
ATOM 632 C C . THR A 1 77 ? -43.012 10.342 45.293 1.00 74.94 77 THR A C 1
ATOM 634 O O . THR A 1 77 ? -42.082 10.354 44.483 1.00 74.94 77 THR A O 1
ATOM 637 N N . ALA A 1 78 ? -42.816 10.076 46.589 1.00 75.00 78 ALA A N 1
ATOM 638 C CA . ALA A 1 78 ? -41.515 9.780 47.185 1.00 75.00 78 ALA A CA 1
ATOM 639 C C . ALA A 1 78 ? -40.930 8.435 46.713 1.00 75.00 78 ALA A C 1
ATOM 641 O O . ALA A 1 78 ? -39.747 8.363 46.370 1.00 75.00 78 ALA A O 1
ATOM 642 N N . GLN A 1 79 ? -41.746 7.380 46.628 1.00 79.06 79 GLN A N 1
ATOM 643 C CA . GLN A 1 79 ? -41.295 6.067 46.148 1.00 79.06 79 GLN A CA 1
ATOM 644 C C . GLN A 1 79 ? -40.908 6.105 44.664 1.00 79.06 79 GLN A C 1
ATOM 646 O O . GLN A 1 79 ? -39.872 5.549 44.289 1.00 79.06 79 GLN A O 1
ATOM 651 N N . ARG A 1 80 ? -41.654 6.852 43.834 1.00 75.44 80 ARG A N 1
ATOM 652 C CA . ARG A 1 80 ? -41.301 7.065 42.417 1.00 75.44 80 ARG A CA 1
ATOM 653 C C . ARG A 1 80 ? -39.964 7.778 42.247 1.00 75.44 80 ARG A C 1
ATOM 655 O O . ARG A 1 80 ? -39.138 7.331 41.454 1.00 75.44 80 ARG A O 1
ATOM 662 N N . ARG A 1 81 ? -39.713 8.843 43.018 1.00 79.19 81 ARG A N 1
ATOM 663 C CA . ARG A 1 81 ? -38.425 9.562 42.989 1.00 79.19 81 ARG A CA 1
ATOM 664 C C . ARG A 1 81 ? -37.261 8.658 43.400 1.00 79.19 81 ARG A C 1
ATOM 666 O O . ARG A 1 81 ? -36.229 8.662 42.733 1.00 79.19 81 ARG A O 1
ATOM 673 N N . LYS A 1 82 ? -37.446 7.831 44.435 1.00 85.06 82 LYS A N 1
ATOM 674 C CA . LYS A 1 82 ? -36.420 6.885 44.902 1.00 85.06 82 LYS A CA 1
ATOM 675 C C . LYS A 1 82 ? -36.093 5.817 43.850 1.00 85.06 82 LYS A C 1
ATOM 677 O O . LYS A 1 82 ? -34.920 5.537 43.614 1.00 85.06 82 LYS A O 1
ATOM 682 N N . ARG A 1 83 ? -37.103 5.259 43.169 1.00 81.94 83 ARG A N 1
ATOM 683 C CA . ARG A 1 83 ? -36.892 4.323 42.048 1.00 81.94 83 ARG A CA 1
ATOM 684 C C . ARG A 1 83 ? -36.187 4.979 40.867 1.00 81.94 83 ARG A C 1
ATOM 686 O O . ARG A 1 83 ? -35.243 4.396 40.347 1.00 81.94 83 ARG A O 1
ATOM 693 N N . ALA A 1 84 ? -36.601 6.184 40.479 1.00 79.75 84 ALA A N 1
ATOM 694 C CA . ALA A 1 84 ? -35.971 6.915 39.382 1.00 79.75 84 ALA A CA 1
ATOM 695 C C . ALA A 1 84 ? -34.490 7.215 39.673 1.00 79.75 84 ALA A C 1
ATOM 697 O O . ALA A 1 84 ? -33.642 7.008 38.810 1.00 79.75 84 ALA A O 1
ATOM 698 N N . GLN A 1 85 ? -34.151 7.612 40.906 1.00 83.81 85 GLN A N 1
ATOM 699 C CA . GLN A 1 85 ? -32.756 7.791 41.325 1.00 83.81 85 GLN A CA 1
ATOM 700 C C . GLN A 1 85 ? -31.956 6.483 41.288 1.00 83.81 85 GLN A C 1
ATOM 702 O O . GLN A 1 85 ? -30.814 6.481 40.832 1.00 83.81 85 GLN A O 1
ATOM 707 N N . LEU A 1 86 ? -32.537 5.363 41.732 1.00 84.81 86 LEU A N 1
ATOM 708 C CA . LEU A 1 86 ? -31.884 4.049 41.668 1.00 84.81 86 LEU A CA 1
ATOM 709 C C . LEU A 1 86 ? -31.650 3.586 40.224 1.00 84.81 86 LEU A C 1
ATOM 711 O O . LEU A 1 86 ? -30.566 3.088 39.917 1.00 84.81 86 LEU A O 1
ATOM 715 N N . GLN A 1 87 ? -32.624 3.792 39.334 1.00 81.44 87 GLN A N 1
ATOM 716 C CA . GLN A 1 87 ? -32.496 3.495 37.903 1.00 81.44 87 GLN A CA 1
ATOM 717 C C . GLN A 1 87 ? -31.440 4.380 37.233 1.00 81.44 87 GLN A C 1
ATOM 719 O O . GLN A 1 87 ? -30.582 3.886 36.511 1.00 81.44 87 GLN A O 1
ATOM 724 N N . HIS A 1 88 ? -31.424 5.677 37.536 1.00 79.19 88 HIS A N 1
ATOM 725 C CA . HIS A 1 88 ? -30.397 6.580 37.023 1.00 79.19 88 HIS A CA 1
ATOM 726 C C . HIS A 1 88 ? -28.994 6.175 37.498 1.00 79.19 88 HIS A C 1
ATOM 728 O O . HIS A 1 88 ? -28.044 6.163 36.717 1.00 79.19 88 HIS A O 1
ATOM 734 N N . ARG A 1 89 ? -28.855 5.795 38.776 1.00 83.56 89 ARG A N 1
ATOM 735 C CA . ARG A 1 89 ? -27.582 5.356 39.369 1.00 83.56 89 ARG A CA 1
ATOM 736 C C . ARG A 1 89 ? -27.083 4.024 38.799 1.00 83.56 89 ARG A C 1
ATOM 738 O O . ARG A 1 89 ? -25.879 3.807 38.727 1.00 83.56 89 ARG A O 1
ATOM 745 N N . THR A 1 90 ? -27.984 3.116 38.434 1.00 81.38 90 THR A N 1
ATOM 746 C CA . THR A 1 90 ? -27.622 1.842 37.788 1.00 81.38 90 THR A CA 1
ATOM 747 C C . THR A 1 90 ? -27.217 2.064 36.335 1.00 81.38 90 THR A C 1
ATOM 749 O O . THR A 1 90 ? -26.139 1.621 35.953 1.00 81.38 90 THR A O 1
ATOM 752 N N . ALA A 1 91 ? -27.974 2.867 35.582 1.00 73.94 91 ALA A N 1
ATOM 753 C CA . ALA A 1 91 ? -27.631 3.233 34.207 1.00 73.94 91 ALA A CA 1
ATOM 754 C C . ALA A 1 91 ? -26.274 3.954 34.098 1.00 73.94 91 ALA A C 1
ATOM 756 O O . ALA A 1 91 ? -25.478 3.649 33.215 1.00 73.94 91 ALA A O 1
ATOM 757 N N . THR A 1 92 ? -25.964 4.870 35.025 1.00 75.44 92 THR A N 1
ATOM 758 C CA . THR A 1 92 ? -24.646 5.538 35.066 1.00 75.44 92 THR A CA 1
ATOM 759 C C . THR A 1 92 ? -23.510 4.562 35.374 1.00 75.44 92 THR A C 1
ATOM 761 O O . THR A 1 92 ? -22.485 4.603 34.703 1.00 75.44 92 THR A O 1
ATOM 764 N N . LYS A 1 93 ? -23.696 3.622 36.311 1.00 77.38 93 LYS A N 1
ATOM 765 C CA . LYS A 1 93 ? -22.700 2.568 36.586 1.00 77.38 93 LYS A CA 1
ATOM 766 C C . LYS A 1 93 ? -22.468 1.637 35.393 1.00 77.38 93 LYS A C 1
ATOM 768 O O . LYS A 1 93 ? -21.336 1.223 35.155 1.00 77.38 93 LYS A O 1
ATOM 773 N N . GLU A 1 94 ? -23.523 1.283 34.663 1.00 74.50 94 GLU A N 1
ATOM 774 C CA . GLU A 1 94 ? -23.419 0.468 33.448 1.00 74.50 94 GLU A CA 1
ATOM 775 C C . GLU A 1 94 ? -22.696 1.222 32.330 1.00 74.50 94 GLU A C 1
ATOM 777 O O . GLU A 1 94 ? -21.791 0.662 31.712 1.00 74.50 94 GLU A O 1
ATOM 782 N N . PHE A 1 95 ? -23.015 2.504 32.134 1.00 71.19 95 PHE A N 1
ATOM 783 C CA . PHE A 1 95 ? -22.309 3.381 31.202 1.00 71.19 95 PHE A CA 1
ATOM 784 C C . PHE A 1 95 ? -20.817 3.506 31.554 1.00 71.19 95 PHE A C 1
ATOM 786 O O . PHE A 1 95 ? -19.967 3.311 30.689 1.00 71.19 95 PHE A O 1
ATOM 793 N N . ASP A 1 96 ? -20.478 3.713 32.830 1.00 64.94 96 ASP A N 1
ATOM 794 C CA . ASP A 1 96 ? -19.089 3.776 33.306 1.00 64.94 96 ASP A CA 1
ATOM 795 C C . ASP A 1 96 ? -18.333 2.447 33.142 1.00 64.94 96 ASP A C 1
ATOM 797 O O . ASP A 1 96 ? -17.112 2.432 32.982 1.00 64.94 96 ASP A O 1
ATOM 801 N N . ASN A 1 97 ? -19.026 1.308 33.189 1.00 65.38 97 ASN A N 1
ATOM 802 C CA . ASN A 1 97 ? -18.438 -0.008 32.923 1.00 65.38 97 ASN A CA 1
ATOM 803 C C . ASN A 1 97 ? -18.241 -0.287 31.431 1.00 65.38 97 ASN A C 1
ATOM 805 O O . ASN A 1 97 ? -17.299 -0.987 31.073 1.00 65.38 97 ASN A O 1
ATOM 809 N N . GLN A 1 98 ? -19.091 0.275 30.573 1.00 62.69 98 GLN A N 1
ATOM 810 C CA . GLN A 1 98 ? -18.952 0.216 29.115 1.00 62.69 98 GLN A CA 1
ATOM 811 C C . GLN A 1 98 ? -18.008 1.293 28.564 1.00 62.69 98 GLN A C 1
ATOM 813 O O . GLN A 1 98 ? -17.697 1.295 27.371 1.00 62.69 98 GLN A O 1
ATOM 818 N N . ASN A 1 99 ? -17.545 2.209 29.418 1.00 59.16 99 ASN A N 1
ATOM 819 C CA . ASN A 1 99 ? -16.699 3.315 29.020 1.00 59.16 99 ASN A CA 1
ATOM 820 C C . ASN A 1 99 ? -15.335 2.788 28.545 1.00 59.16 99 ASN A C 1
ATOM 822 O O . ASN A 1 99 ? -14.516 2.306 29.329 1.00 59.16 99 ASN A O 1
ATOM 826 N N . LEU A 1 100 ? -15.095 2.901 27.236 1.00 55.00 100 LEU A N 1
ATOM 827 C CA . LEU A 1 100 ? -13.895 2.435 26.522 1.00 55.00 100 LEU A CA 1
ATOM 828 C C . LEU A 1 100 ? -12.583 3.070 27.023 1.00 55.00 100 LEU A C 1
ATOM 830 O O . LEU A 1 100 ? -11.502 2.630 26.637 1.00 55.00 100 LEU A O 1
ATOM 834 N N . TRP A 1 101 ? -12.691 4.103 27.861 1.00 57.41 101 TRP A N 1
ATOM 835 C CA . TRP A 1 101 ? -11.588 4.844 28.470 1.00 57.41 101 TRP A CA 1
ATOM 836 C C . TRP A 1 101 ? -11.108 4.257 29.801 1.00 57.41 101 TRP A C 1
ATOM 838 O O . TRP A 1 101 ? -10.129 4.754 30.351 1.00 57.41 101 TRP A O 1
ATOM 848 N N . LYS A 1 102 ? -11.754 3.207 30.333 1.00 61.56 102 LYS A N 1
ATOM 849 C CA . LYS A 1 102 ? -11.163 2.439 31.436 1.00 61.56 102 LYS A CA 1
ATOM 850 C C . LYS A 1 102 ? -9.897 1.758 30.935 1.00 61.56 102 LYS A C 1
ATOM 852 O O . LYS A 1 102 ? -9.933 1.011 29.955 1.00 61.56 102 LYS A O 1
ATOM 857 N N . GLU A 1 103 ? -8.783 2.017 31.614 1.00 60.25 103 GLU A N 1
ATOM 858 C CA . GLU A 1 103 ? -7.536 1.316 31.339 1.00 60.25 103 GLU A CA 1
ATOM 859 C C . GLU A 1 103 ? -7.789 -0.193 31.466 1.00 60.25 103 GLU A C 1
ATOM 861 O O . GLU A 1 103 ? -8.351 -0.644 32.471 1.00 60.25 103 GLU A O 1
ATOM 866 N N . PRO A 1 104 ? -7.476 -0.984 30.425 1.00 62.91 104 PRO A N 1
ATOM 867 C CA . PRO A 1 104 ? -7.737 -2.409 30.464 1.00 62.91 104 PRO A CA 1
ATOM 868 C C . PRO A 1 104 ? -6.893 -3.052 31.573 1.00 62.91 104 PRO A C 1
ATOM 870 O O . PRO A 1 104 ? -5.816 -2.543 31.896 1.00 62.91 104 PRO A O 1
ATOM 873 N N . PRO A 1 105 ? -7.350 -4.181 32.140 1.00 75.75 105 PRO A N 1
ATOM 874 C CA . PRO A 1 105 ? -6.622 -4.865 33.197 1.00 75.75 105 PRO A CA 1
ATOM 875 C C . PRO A 1 105 ? -5.157 -5.122 32.793 1.00 75.75 105 PRO A C 1
ATOM 877 O O . PRO A 1 105 ? -4.884 -5.359 31.608 1.00 75.75 105 PRO A O 1
ATOM 880 N N . PRO A 1 106 ? -4.206 -5.103 33.747 1.00 71.88 106 PRO A N 1
ATOM 881 C CA . PRO A 1 106 ? -2.765 -5.123 33.465 1.00 71.88 106 PRO A CA 1
ATOM 882 C C . PRO A 1 106 ? -2.320 -6.313 32.599 1.00 71.88 106 PRO A C 1
ATOM 884 O O . PRO A 1 106 ? -1.417 -6.187 31.770 1.00 71.88 106 PRO A O 1
ATOM 887 N N . GLU A 1 107 ? -3.014 -7.444 32.700 1.00 73.25 107 GLU A N 1
ATOM 888 C CA . GLU A 1 107 ? -2.794 -8.626 31.863 1.00 73.25 107 GLU A CA 1
ATOM 889 C C . GLU A 1 107 ? -3.050 -8.350 30.368 1.00 73.25 107 GLU A C 1
ATOM 891 O O . GLU A 1 107 ? -2.246 -8.726 29.512 1.00 73.25 107 GLU A O 1
ATOM 896 N N . GLN A 1 108 ? -4.111 -7.607 30.034 1.00 73.69 108 GLN A N 1
ATOM 897 C CA . GLN A 1 108 ? -4.456 -7.245 28.654 1.00 73.69 108 GLN A CA 1
ATOM 898 C C . GLN A 1 108 ? -3.530 -6.162 28.081 1.00 73.69 108 GLN A C 1
ATOM 900 O O . GLN A 1 108 ? -3.299 -6.132 26.869 1.00 73.69 108 GLN A O 1
ATOM 905 N N . LEU A 1 109 ? -2.968 -5.290 28.928 1.00 74.06 109 LEU A N 1
ATOM 906 C CA . LEU A 1 109 ? -1.978 -4.292 28.508 1.00 74.06 109 LEU A CA 1
ATOM 907 C C . LEU A 1 109 ? -0.716 -4.960 27.955 1.00 74.06 109 LEU A C 1
ATOM 909 O O . LEU A 1 109 ? -0.238 -4.572 26.887 1.00 74.06 109 LEU A O 1
ATOM 913 N N . SER A 1 110 ? -0.220 -6.003 28.626 1.00 80.06 110 SER A N 1
ATOM 914 C CA . SER A 1 110 ? 0.970 -6.740 28.182 1.00 80.06 110 SER A CA 1
ATOM 915 C C . SER A 1 110 ? 0.770 -7.366 26.792 1.00 80.06 110 SER A C 1
ATOM 917 O O . SER A 1 110 ? 1.602 -7.196 25.897 1.00 80.06 110 SER A O 1
ATOM 919 N N . PHE A 1 111 ? -0.388 -7.990 26.558 1.00 76.81 111 PHE A N 1
ATOM 920 C CA . PHE A 1 111 ? -0.745 -8.591 25.275 1.00 76.81 111 PHE A CA 1
ATOM 921 C C . PHE A 1 111 ? -0.909 -7.543 24.166 1.00 76.81 111 PHE A C 1
ATOM 923 O O . PHE A 1 111 ? -0.439 -7.741 23.042 1.00 76.81 111 PHE A O 1
ATOM 930 N N . ARG A 1 112 ? -1.513 -6.388 24.474 1.00 74.12 112 ARG A N 1
ATOM 931 C CA . ARG A 1 112 ? -1.614 -5.254 23.538 1.00 74.12 112 ARG A CA 1
ATOM 932 C C . ARG A 1 112 ? -0.244 -4.694 23.165 1.00 74.12 112 ARG A C 1
ATOM 934 O O . ARG A 1 112 ? 0.007 -4.427 21.994 1.00 74.12 112 ARG A O 1
ATOM 941 N N . GLN A 1 113 ? 0.673 -4.581 24.119 1.00 84.94 113 GLN A N 1
ATOM 942 C CA . GLN A 1 113 ? 2.038 -4.143 23.830 1.00 84.94 113 GLN A CA 1
ATOM 943 C C . GLN A 1 113 ? 2.798 -5.169 22.979 1.00 84.94 113 GLN A C 1
ATOM 945 O O . GLN A 1 113 ? 3.497 -4.790 22.038 1.00 84.94 113 GLN A O 1
ATOM 950 N N . MET A 1 114 ? 2.645 -6.470 23.252 1.00 83.50 114 MET A N 1
ATOM 951 C CA . MET A 1 114 ? 3.263 -7.523 22.437 1.00 83.50 114 MET A CA 1
ATOM 952 C C . MET A 1 114 ? 2.723 -7.534 21.005 1.00 83.50 114 MET A C 1
ATOM 954 O O . MET A 1 114 ? 3.504 -7.586 20.052 1.00 83.50 114 MET A O 1
ATOM 958 N N . THR A 1 115 ? 1.403 -7.434 20.838 1.00 84.12 115 THR A N 1
ATOM 959 C CA . THR A 1 115 ? 0.757 -7.380 19.519 1.00 84.12 115 THR A CA 1
ATOM 960 C C . THR A 1 115 ? 1.162 -6.124 18.750 1.00 84.12 115 THR A C 1
ATOM 962 O O . THR A 1 115 ? 1.557 -6.235 17.589 1.00 84.12 115 THR A O 1
ATOM 965 N N . GLN A 1 116 ? 1.189 -4.951 19.390 1.00 84.12 116 GLN A N 1
ATOM 966 C CA . GLN A 1 116 ? 1.688 -3.716 18.774 1.00 84.12 116 GLN A CA 1
ATOM 967 C C . GLN A 1 116 ? 3.147 -3.845 18.324 1.00 84.12 116 GLN A C 1
ATOM 969 O O . GLN A 1 116 ? 3.468 -3.531 17.179 1.00 84.12 116 GLN A O 1
ATOM 974 N N . ARG A 1 117 ? 4.032 -4.381 19.175 1.00 91.31 117 ARG A N 1
ATOM 975 C CA . ARG A 1 117 ? 5.439 -4.624 18.813 1.00 91.31 117 ARG A CA 1
ATOM 976 C C . ARG A 1 117 ? 5.568 -5.588 17.635 1.00 91.31 117 ARG A C 1
ATOM 978 O O . ARG A 1 117 ? 6.403 -5.368 16.760 1.00 91.31 117 ARG A O 1
ATOM 985 N N . ALA A 1 118 ? 4.751 -6.639 17.585 1.00 89.94 118 ALA A N 1
ATOM 986 C CA . ALA A 1 118 ? 4.753 -7.589 16.476 1.00 89.94 118 ALA A CA 1
ATOM 987 C C . ALA A 1 118 ? 4.298 -6.938 15.159 1.00 89.94 118 ALA A C 1
ATOM 989 O O . ALA A 1 118 ? 4.908 -7.177 14.115 1.00 89.94 118 ALA A O 1
ATOM 990 N N . VAL A 1 119 ? 3.270 -6.085 15.206 1.00 88.25 119 VAL A N 1
ATOM 991 C CA . VAL A 1 119 ? 2.792 -5.319 14.044 1.00 88.25 119 VAL A CA 1
ATOM 992 C C . VAL A 1 119 ? 3.863 -4.345 13.556 1.00 88.25 119 VAL A C 1
ATOM 994 O O . VAL A 1 119 ? 4.164 -4.337 12.363 1.00 88.25 119 VAL A O 1
ATOM 997 N N . ILE A 1 120 ? 4.499 -3.595 14.462 1.00 89.06 120 ILE A N 1
ATOM 998 C CA . ILE A 1 120 ? 5.586 -2.662 14.126 1.00 89.06 120 ILE A CA 1
ATOM 999 C C . ILE A 1 120 ? 6.752 -3.411 13.474 1.00 89.06 120 ILE A C 1
ATOM 1001 O O . ILE A 1 120 ? 7.192 -3.034 12.391 1.00 89.06 120 ILE A O 1
ATOM 1005 N N . LYS A 1 121 ? 7.196 -4.535 14.054 1.00 92.25 121 LYS A N 1
ATOM 1006 C CA . LYS A 1 121 ? 8.271 -5.357 13.470 1.00 92.25 121 LYS A CA 1
ATOM 1007 C C . LYS A 1 121 ? 7.927 -5.865 12.068 1.00 92.25 121 LYS A C 1
ATOM 1009 O O . LYS A 1 121 ? 8.779 -5.820 11.182 1.00 92.25 121 LYS A O 1
ATOM 1014 N N . LYS A 1 122 ? 6.691 -6.327 11.841 1.00 90.06 122 LYS A N 1
ATOM 1015 C CA . LYS A 1 122 ? 6.236 -6.745 10.503 1.00 90.06 122 LYS A CA 1
ATOM 1016 C C . LYS A 1 122 ? 6.239 -5.572 9.521 1.00 90.06 122 LYS A C 1
ATOM 1018 O O . LYS A 1 122 ? 6.728 -5.722 8.403 1.00 90.06 122 LYS A O 1
ATOM 1023 N N . ALA A 1 123 ? 5.750 -4.406 9.937 1.00 85.69 123 ALA A N 1
ATOM 1024 C CA . ALA A 1 123 ? 5.753 -3.204 9.109 1.00 85.69 123 ALA A CA 1
ATOM 1025 C C . ALA A 1 123 ? 7.184 -2.777 8.735 1.00 85.69 123 ALA A C 1
ATOM 1027 O O . ALA A 1 123 ? 7.472 -2.530 7.564 1.00 85.69 123 ALA A O 1
ATOM 1028 N N . GLU A 1 124 ? 8.115 -2.784 9.692 1.00 92.88 124 GLU A N 1
ATOM 1029 C CA . GLU A 1 124 ? 9.527 -2.487 9.438 1.00 92.88 124 GLU A CA 1
ATOM 1030 C C . GLU A 1 124 ? 10.167 -3.464 8.447 1.00 92.88 124 GLU A C 1
ATOM 1032 O O . GLU A 1 124 ? 10.931 -3.046 7.575 1.00 92.88 124 GLU A O 1
ATOM 1037 N N . GLN A 1 125 ? 9.857 -4.760 8.538 1.00 91.56 125 GLN A N 1
ATOM 1038 C CA . GLN A 1 125 ? 10.359 -5.764 7.596 1.00 91.56 125 GLN A CA 1
ATOM 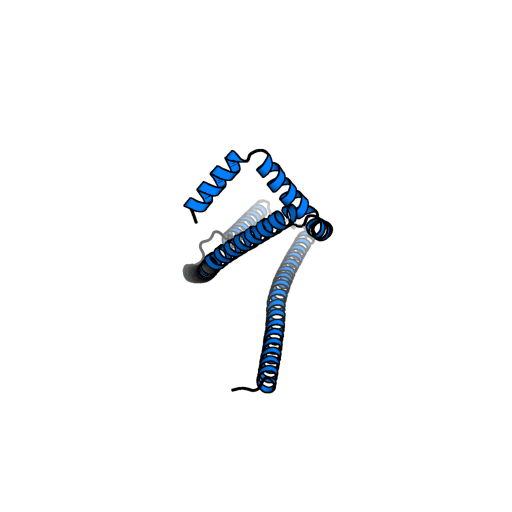1039 C C . GLN A 1 125 ? 9.868 -5.505 6.166 1.00 91.56 125 GLN A C 1
ATOM 1041 O O . GLN A 1 125 ? 10.659 -5.573 5.219 1.00 91.56 125 GLN A O 1
ATOM 1046 N N . VAL A 1 126 ? 8.594 -5.143 5.998 1.00 88.38 126 VAL A N 1
ATOM 1047 C CA . VAL A 1 126 ? 8.038 -4.770 4.688 1.00 88.38 126 VAL A CA 1
ATOM 1048 C C . VAL A 1 126 ? 8.724 -3.511 4.150 1.00 88.38 126 VAL A C 1
ATOM 1050 O O . VAL A 1 126 ? 9.169 -3.483 3.006 1.00 88.38 126 VAL A O 1
ATOM 1053 N N . VAL A 1 127 ? 8.917 -2.484 4.980 1.00 88.75 127 VAL A N 1
ATOM 1054 C CA . VAL A 1 127 ? 9.611 -1.258 4.550 1.00 88.75 127 VAL A CA 1
ATOM 1055 C C . VAL A 1 127 ? 11.065 -1.544 4.162 1.00 88.75 127 VAL A C 1
ATOM 1057 O O . VAL A 1 127 ? 11.538 -1.044 3.139 1.00 88.75 127 VAL A O 1
ATOM 1060 N N . ARG A 1 128 ? 11.783 -2.376 4.928 1.00 88.88 128 ARG A N 1
ATOM 1061 C CA . ARG A 1 128 ? 13.169 -2.768 4.617 1.00 88.88 128 ARG A CA 1
ATOM 1062 C C . ARG A 1 128 ? 13.265 -3.530 3.298 1.00 88.88 128 ARG A C 1
ATOM 1064 O O . ARG A 1 128 ? 14.160 -3.242 2.506 1.00 88.88 128 ARG A O 1
ATOM 1071 N N . THR A 1 129 ? 12.360 -4.474 3.046 1.00 86.06 129 THR A N 1
ATOM 1072 C CA . THR A 1 129 ? 12.338 -5.229 1.782 1.00 86.06 129 THR A CA 1
ATOM 1073 C C . THR A 1 129 ? 12.028 -4.313 0.600 1.00 86.06 129 THR A C 1
ATOM 1075 O O . THR A 1 129 ? 12.796 -4.297 -0.361 1.00 86.06 129 THR A O 1
ATOM 1078 N N . CYS A 1 130 ? 11.015 -3.448 0.703 1.00 82.00 130 CYS A N 1
ATOM 1079 C CA . CYS A 1 130 ? 10.706 -2.451 -0.326 1.00 82.00 130 CYS A CA 1
ATOM 1080 C C . CYS A 1 130 ? 11.884 -1.504 -0.615 1.00 82.00 130 CYS A C 1
ATOM 1082 O O . CYS A 1 130 ? 12.194 -1.254 -1.779 1.00 82.00 130 CYS A O 1
ATOM 1084 N N . ARG A 1 131 ? 12.582 -1.005 0.418 1.00 86.56 131 ARG A N 1
ATOM 1085 C CA . ARG A 1 131 ? 13.773 -0.152 0.240 1.00 86.56 131 ARG A CA 1
ATOM 1086 C C . ARG A 1 131 ? 14.892 -0.880 -0.507 1.00 86.56 131 ARG A C 1
ATOM 1088 O O . ARG A 1 131 ? 15.480 -0.288 -1.406 1.00 86.56 131 ARG A O 1
ATOM 1095 N N . LYS A 1 132 ? 15.149 -2.156 -0.193 1.00 88.88 132 LYS A N 1
ATOM 1096 C CA . LYS A 1 132 ? 16.152 -2.971 -0.903 1.00 88.88 132 LYS A CA 1
ATOM 1097 C C . LYS A 1 132 ? 15.814 -3.131 -2.386 1.00 88.88 132 LYS A C 1
ATOM 1099 O O . LYS A 1 132 ? 16.668 -2.869 -3.225 1.00 88.88 132 LYS A O 1
ATOM 1104 N N . TYR A 1 133 ? 14.574 -3.494 -2.717 1.00 84.50 133 TYR A N 1
ATOM 1105 C CA . TYR A 1 133 ? 14.164 -3.644 -4.118 1.00 84.50 133 TYR A CA 1
ATOM 1106 C C . TYR A 1 133 ? 14.186 -2.316 -4.879 1.00 84.50 133 TYR A C 1
ATOM 1108 O O . TYR A 1 133 ? 14.652 -2.274 -6.014 1.00 84.50 133 TYR A O 1
ATOM 1116 N N . LYS A 1 134 ? 13.757 -1.214 -4.251 1.00 82.69 134 LYS A N 1
ATOM 1117 C CA . LYS A 1 134 ? 13.812 0.115 -4.873 1.00 82.69 134 LYS A CA 1
ATOM 1118 C C . LYS A 1 134 ? 15.249 0.549 -5.166 1.00 82.69 134 LYS A C 1
ATOM 1120 O O . LYS A 1 134 ? 15.502 1.063 -6.249 1.00 82.69 134 LYS A O 1
ATOM 1125 N N . LEU A 1 135 ? 16.180 0.319 -4.237 1.00 87.06 135 LEU A N 1
ATOM 1126 C CA . LEU A 1 135 ? 17.601 0.630 -4.432 1.00 87.06 135 LEU A CA 1
ATOM 1127 C C . LEU A 1 135 ? 18.241 -0.220 -5.536 1.00 87.06 135 LEU A C 1
ATOM 1129 O O . LEU A 1 135 ? 19.055 0.304 -6.284 1.00 87.06 135 LEU A O 1
ATOM 1133 N N . LEU A 1 136 ? 17.848 -1.489 -5.677 1.00 89.12 136 LEU A N 1
ATOM 1134 C CA . LEU A 1 136 ? 18.319 -2.356 -6.765 1.00 89.12 136 LEU A CA 1
ATOM 1135 C C . LEU A 1 136 ? 17.774 -1.941 -8.140 1.00 89.12 136 LEU A C 1
ATOM 1137 O O . LEU A 1 136 ? 18.479 -2.051 -9.137 1.00 89.12 136 LEU A O 1
ATOM 1141 N N . LEU A 1 137 ? 16.531 -1.455 -8.204 1.00 86.75 137 LEU A N 1
ATOM 1142 C CA . LEU A 1 137 ? 15.902 -1.032 -9.460 1.00 86.75 137 LEU A CA 1
ATOM 1143 C C . LEU A 1 137 ? 16.363 0.352 -9.926 1.00 86.75 137 LEU A C 1
ATOM 1145 O O . LEU A 1 137 ? 16.385 0.615 -11.123 1.00 86.75 137 LEU A O 1
ATOM 1149 N N . LEU A 1 138 ? 16.747 1.231 -9.001 1.00 85.00 138 LEU A N 1
ATOM 1150 C CA . LEU A 1 138 ? 17.180 2.600 -9.290 1.00 85.00 138 LEU A CA 1
ATOM 1151 C C . LEU A 1 138 ? 18.309 2.698 -10.340 1.00 85.00 138 LEU A C 1
ATOM 1153 O O . LEU A 1 138 ? 18.116 3.421 -11.319 1.00 85.00 138 LEU A O 1
ATOM 1157 N N . PRO A 1 139 ? 19.437 1.965 -10.224 1.00 88.81 139 PRO A N 1
ATOM 1158 C CA . PRO A 1 139 ? 20.487 2.003 -11.241 1.00 88.81 139 PRO A CA 1
ATOM 1159 C C . PRO A 1 139 ? 20.020 1.427 -12.581 1.00 88.81 139 PRO A C 1
ATOM 1161 O O . PRO A 1 139 ? 20.458 1.900 -13.623 1.00 88.81 139 PRO A O 1
ATOM 1164 N N . PHE A 1 140 ? 19.103 0.454 -12.578 1.00 89.81 140 PHE A N 1
ATOM 1165 C CA . PHE A 1 140 ? 18.555 -0.105 -13.813 1.00 89.81 140 PHE A CA 1
ATOM 1166 C C . PHE A 1 140 ? 17.667 0.906 -14.543 1.00 89.81 140 PHE A C 1
ATOM 1168 O O . PHE A 1 140 ? 17.803 1.085 -15.749 1.00 89.81 140 PHE A O 1
ATOM 1175 N N . VAL A 1 141 ? 16.805 1.620 -13.810 1.00 89.00 141 VAL A N 1
ATOM 1176 C CA . VAL A 1 141 ? 15.975 2.689 -14.380 1.00 89.00 141 VAL A CA 1
ATOM 1177 C C . VAL A 1 141 ? 16.866 3.793 -14.942 1.00 89.00 141 VAL A C 1
ATOM 1179 O O . VAL A 1 141 ? 16.718 4.117 -16.115 1.00 89.00 141 VAL A O 1
ATOM 1182 N N . ILE A 1 142 ? 17.835 4.294 -14.166 1.00 89.62 142 ILE A N 1
ATOM 1183 C CA . ILE A 1 142 ? 18.772 5.336 -14.622 1.00 89.62 142 ILE A CA 1
ATOM 1184 C C . ILE A 1 142 ? 19.572 4.868 -15.843 1.00 89.62 142 ILE A C 1
ATOM 1186 O O . ILE A 1 142 ? 19.668 5.592 -16.826 1.00 89.62 142 ILE A O 1
ATOM 1190 N N . GLY A 1 143 ? 20.126 3.655 -15.812 1.00 89.75 143 GLY A N 1
ATOM 1191 C CA . GLY A 1 143 ? 20.890 3.109 -16.933 1.00 89.75 143 GLY A CA 1
ATOM 1192 C C . GLY A 1 143 ? 20.034 2.953 -18.191 1.00 89.75 143 GLY A C 1
ATOM 1193 O O . GLY A 1 143 ? 20.455 3.344 -19.275 1.00 89.75 143 GLY A O 1
ATOM 1194 N N . SER A 1 144 ? 18.806 2.447 -18.051 1.00 89.31 144 SER A N 1
ATOM 1195 C CA . SER A 1 144 ? 17.882 2.274 -19.176 1.00 89.31 144 SER A CA 1
ATOM 1196 C C . SER A 1 144 ? 17.444 3.603 -19.795 1.00 89.31 144 SER A C 1
ATOM 1198 O O . SER A 1 144 ? 17.388 3.707 -21.019 1.00 89.31 144 SER A O 1
ATOM 1200 N N . THR A 1 145 ? 17.191 4.638 -18.986 1.00 88.19 145 THR A N 1
ATOM 1201 C CA . THR A 1 145 ? 16.831 5.964 -19.501 1.00 88.19 145 THR A CA 1
ATOM 1202 C C . THR A 1 145 ? 18.010 6.626 -20.204 1.00 88.19 145 THR A C 1
ATOM 1204 O O . THR A 1 145 ? 17.815 7.222 -21.261 1.00 88.19 145 THR A O 1
ATOM 1207 N N . LEU A 1 146 ? 19.232 6.468 -19.683 1.00 91.81 146 LEU A N 1
ATOM 1208 C CA . LEU A 1 146 ? 20.459 6.947 -20.331 1.00 91.81 146 LEU A CA 1
ATOM 1209 C C . LEU A 1 146 ? 20.695 6.253 -21.677 1.00 91.81 146 LEU A C 1
ATOM 1211 O O . LEU A 1 146 ? 20.935 6.923 -22.678 1.00 91.81 146 LEU A O 1
ATOM 1215 N N . LEU A 1 147 ? 20.559 4.925 -21.728 1.00 88.81 147 LEU A N 1
ATOM 1216 C CA . LEU A 1 147 ? 20.696 4.157 -22.968 1.00 88.81 147 LEU A CA 1
ATOM 1217 C C . LEU A 1 147 ? 19.640 4.551 -24.007 1.00 88.81 147 LEU A C 1
ATOM 1219 O O . LEU A 1 147 ? 19.977 4.738 -25.176 1.00 88.81 147 LEU A O 1
ATOM 1223 N N . LEU A 1 148 ? 18.381 4.728 -23.591 1.00 88.06 148 LEU A N 1
ATOM 1224 C CA . LEU A 1 148 ? 17.308 5.201 -24.472 1.00 88.06 148 LEU A CA 1
ATOM 1225 C C . LEU A 1 148 ? 17.578 6.615 -24.996 1.00 88.06 148 LEU A C 1
ATOM 1227 O O . LEU A 1 148 ? 17.341 6.877 -26.174 1.00 88.06 148 LEU A O 1
ATOM 1231 N N . ALA A 1 149 ? 18.099 7.511 -24.156 1.00 86.00 149 ALA A N 1
ATOM 1232 C CA . ALA A 1 149 ? 18.457 8.865 -24.566 1.00 86.00 149 ALA A CA 1
ATOM 1233 C C . ALA A 1 149 ? 19.596 8.865 -25.599 1.00 86.00 149 ALA A C 1
ATOM 1235 O O . ALA A 1 149 ? 19.486 9.538 -26.622 1.00 86.00 149 ALA A O 1
ATOM 1236 N N . ILE A 1 150 ? 20.648 8.068 -25.379 1.00 85.62 150 ILE A N 1
ATOM 1237 C CA . ILE A 1 150 ? 21.778 7.933 -26.313 1.00 85.62 150 ILE A CA 1
ATOM 1238 C C . ILE A 1 150 ? 21.310 7.339 -27.648 1.00 85.62 150 ILE A C 1
ATOM 1240 O O . ILE A 1 150 ? 21.619 7.877 -28.711 1.00 85.62 150 ILE A O 1
ATOM 1244 N N . ALA A 1 151 ? 20.526 6.258 -27.612 1.00 86.31 151 ALA A N 1
ATOM 1245 C CA . ALA A 1 151 ? 19.993 5.633 -28.820 1.00 86.31 151 ALA A CA 1
ATOM 1246 C C . ALA A 1 151 ? 19.074 6.590 -29.598 1.00 86.31 151 ALA A C 1
ATOM 1248 O O . ALA A 1 151 ? 19.189 6.701 -30.819 1.00 86.31 151 ALA A O 1
ATOM 1249 N N . GLY A 1 152 ? 18.205 7.321 -28.892 1.00 82.44 152 GLY A N 1
ATOM 1250 C CA . GLY A 1 152 ? 17.337 8.337 -29.482 1.00 82.44 152 GLY A CA 1
ATOM 1251 C C . GLY A 1 152 ? 18.122 9.479 -30.127 1.00 82.44 152 GLY A C 1
ATOM 1252 O O . GLY A 1 152 ? 17.791 9.890 -31.238 1.00 82.44 152 GLY A O 1
ATOM 1253 N N . PHE A 1 153 ? 19.192 9.947 -29.479 1.00 82.62 153 PHE A N 1
ATOM 1254 C CA . PHE A 1 153 ? 20.063 10.990 -30.018 1.00 82.62 153 PHE A CA 1
ATOM 1255 C C . PHE A 1 153 ? 20.783 10.536 -31.294 1.00 82.62 153 PHE A C 1
ATOM 1257 O O . PHE A 1 153 ? 20.700 11.215 -32.316 1.00 82.62 153 PHE A O 1
ATOM 1264 N N . ASN A 1 154 ? 21.405 9.353 -31.274 1.00 82.81 154 ASN A N 1
ATOM 1265 C CA . ASN A 1 154 ? 22.082 8.787 -32.445 1.00 82.81 154 ASN A CA 1
ATOM 1266 C C . ASN A 1 154 ? 21.108 8.590 -33.614 1.00 82.81 154 ASN A C 1
ATOM 1268 O O . ASN A 1 154 ? 21.427 8.895 -34.765 1.00 82.81 154 ASN A O 1
ATOM 1272 N N . HIS A 1 155 ? 19.891 8.124 -33.323 1.00 81.38 155 HIS A N 1
ATOM 1273 C CA . HIS A 1 155 ? 18.858 7.969 -34.338 1.00 81.38 155 HIS A CA 1
ATOM 1274 C C . HIS A 1 155 ? 18.433 9.322 -34.930 1.00 81.38 155 HIS A C 1
ATOM 1276 O O . HIS A 1 155 ? 18.377 9.462 -36.152 1.00 81.38 155 HIS A O 1
ATOM 1282 N N . ALA A 1 156 ? 18.213 10.338 -34.091 1.00 78.12 156 ALA A N 1
ATOM 1283 C CA . ALA A 1 156 ? 17.870 11.687 -34.537 1.00 78.12 156 ALA A CA 1
ATOM 1284 C C . ALA A 1 156 ? 18.976 12.322 -35.395 1.00 78.12 156 ALA A C 1
ATOM 1286 O O . ALA A 1 156 ? 18.671 12.935 -36.418 1.00 78.12 156 ALA A O 1
ATOM 1287 N N . GLN A 1 157 ? 20.246 12.129 -35.028 1.00 79.38 157 GLN A N 1
ATOM 1288 C CA . GLN A 1 157 ? 21.384 12.591 -35.821 1.00 79.38 157 GLN A CA 1
ATOM 1289 C C . GLN A 1 157 ? 21.422 11.902 -37.193 1.00 79.38 157 GLN A C 1
ATOM 1291 O O . GLN A 1 157 ? 21.499 12.586 -38.213 1.00 79.38 157 GLN A O 1
ATOM 1296 N N . SER A 1 158 ? 21.265 10.573 -37.233 1.00 81.25 158 SER A N 1
ATOM 1297 C CA . SER A 1 158 ? 21.232 9.810 -38.491 1.00 81.25 158 SER A CA 1
ATOM 1298 C C . SER A 1 158 ? 20.086 10.239 -39.419 1.00 81.25 158 SER A C 1
ATOM 1300 O O . SER A 1 158 ? 20.245 10.310 -40.637 1.00 81.25 158 SER A O 1
ATOM 1302 N N . LEU A 1 159 ? 18.921 10.573 -38.853 1.00 78.75 159 LEU A N 1
ATOM 1303 C CA . LEU A 1 159 ? 17.768 11.068 -39.606 1.00 78.75 159 LEU A CA 1
ATOM 1304 C C . LEU A 1 159 ? 17.988 12.488 -40.124 1.00 78.75 159 LEU A C 1
ATOM 1306 O O . LEU A 1 159 ? 17.531 12.819 -41.216 1.00 78.75 159 LEU A O 1
ATOM 1310 N N . GLY A 1 160 ? 18.695 13.320 -39.366 1.00 75.75 160 GLY A N 1
ATOM 1311 C CA . GLY A 1 160 ? 19.083 14.652 -39.803 1.00 75.75 160 GLY A CA 1
ATOM 1312 C C . GLY A 1 160 ? 20.142 14.650 -40.905 1.00 75.75 160 GLY A C 1
ATOM 1313 O O . GLY A 1 160 ? 20.055 15.454 -41.828 1.00 75.75 160 GLY A O 1
ATOM 1314 N N . GLU A 1 161 ? 21.093 13.716 -40.871 1.00 79.38 161 GLU A N 1
ATOM 1315 C CA . GLU A 1 161 ? 22.025 13.491 -41.984 1.00 79.38 161 GLU A CA 1
ATOM 1316 C C . GLU A 1 161 ? 21.272 13.033 -43.239 1.00 79.38 161 GLU A C 1
ATOM 1318 O O . GLU A 1 161 ? 21.458 13.613 -44.306 1.00 79.38 161 GLU A O 1
ATOM 1323 N N . LYS A 1 162 ? 20.335 12.083 -43.104 1.00 77.88 162 LYS A N 1
ATOM 1324 C CA . LYS A 1 162 ? 19.451 11.662 -44.207 1.00 77.88 162 LYS A CA 1
ATOM 1325 C C . LYS A 1 162 ? 18.589 12.800 -44.748 1.00 77.88 162 LYS A C 1
ATOM 1327 O O . LYS A 1 162 ? 18.380 12.871 -45.951 1.00 77.88 162 LYS A O 1
ATOM 1332 N N . LEU A 1 163 ? 18.113 13.710 -43.899 1.00 75.94 163 LEU A N 1
ATOM 1333 C CA . LEU A 1 163 ? 17.381 14.900 -44.341 1.00 75.94 163 LEU A CA 1
ATOM 1334 C C . LEU A 1 163 ? 18.241 15.793 -45.256 1.00 75.94 163 LEU A C 1
ATOM 1336 O O . LEU A 1 163 ? 17.699 16.398 -46.179 1.00 75.94 163 LEU A O 1
ATOM 1340 N N . GLN A 1 164 ? 19.552 15.874 -45.007 1.00 74.75 164 GLN A N 1
ATOM 1341 C CA . GLN A 1 164 ? 20.487 16.676 -45.802 1.00 74.75 164 GLN A CA 1
ATOM 1342 C C . GLN A 1 164 ? 20.937 15.967 -47.087 1.00 74.75 164 GLN A C 1
ATOM 1344 O O . GLN A 1 164 ? 21.036 16.615 -48.125 1.00 74.75 164 GLN A O 1
ATOM 1349 N N . THR A 1 165 ? 21.202 14.659 -47.034 1.00 77.75 165 THR A N 1
ATOM 1350 C CA . THR A 1 165 ? 21.780 13.897 -48.157 1.00 77.75 165 THR A CA 1
ATOM 1351 C C . THR A 1 165 ? 20.731 13.230 -49.049 1.00 77.75 165 THR A C 1
ATOM 1353 O O . THR A 1 165 ? 20.863 13.249 -50.271 1.00 77.75 165 THR A O 1
ATOM 1356 N N . HIS A 1 166 ? 19.660 12.687 -48.464 1.00 76.00 166 HIS A N 1
ATOM 1357 C CA . HIS A 1 166 ? 18.610 11.926 -49.152 1.00 76.00 166 HIS A CA 1
ATOM 1358 C C . HIS A 1 166 ? 17.204 12.353 -48.681 1.00 76.00 166 HIS A C 1
ATOM 1360 O O . HIS A 1 166 ? 16.504 11.620 -47.972 1.00 76.00 166 HIS A O 1
ATOM 1366 N N . PRO A 1 167 ? 16.731 13.543 -49.098 1.00 73.31 167 PRO A N 1
ATOM 1367 C CA . PRO A 1 167 ? 15.482 14.123 -48.599 1.00 73.31 167 PRO A CA 1
ATOM 1368 C C . PRO A 1 167 ? 14.224 13.338 -49.009 1.00 73.31 167 PRO A C 1
ATOM 1370 O O . PRO A 1 167 ? 13.179 13.480 -48.371 1.00 73.31 167 PRO A O 1
ATOM 1373 N N . ILE A 1 168 ? 14.296 12.522 -50.066 1.00 72.56 168 ILE A N 1
ATOM 1374 C CA . ILE A 1 168 ? 13.179 11.690 -50.543 1.00 72.56 168 ILE A CA 1
ATOM 1375 C C . ILE A 1 168 ? 12.902 10.547 -49.556 1.00 72.56 168 ILE A C 1
ATOM 1377 O O . ILE A 1 168 ? 11.748 10.345 -49.173 1.00 72.56 168 ILE A O 1
ATOM 1381 N N . ASP A 1 169 ? 13.947 9.883 -49.067 1.00 76.94 169 ASP A N 1
ATOM 1382 C CA . ASP A 1 169 ? 13.835 8.805 -48.079 1.00 76.94 169 ASP A CA 1
ATOM 1383 C C . ASP A 1 169 ? 13.325 9.345 -46.736 1.00 76.94 169 ASP A C 1
ATOM 1385 O O . ASP A 1 169 ? 12.483 8.732 -46.079 1.00 76.94 169 ASP A O 1
ATOM 1389 N N . PHE A 1 170 ? 13.752 10.557 -46.356 1.00 77.62 170 PHE A N 1
ATOM 1390 C CA . PHE A 1 170 ? 13.211 11.234 -45.177 1.00 77.62 170 PHE A CA 1
ATOM 1391 C C . PHE A 1 170 ? 11.721 11.577 -45.332 1.00 77.62 170 PHE A C 1
ATOM 1393 O O . PHE A 1 170 ? 10.966 11.434 -44.375 1.00 77.62 170 PHE A O 1
ATOM 1400 N N . ARG A 1 171 ? 11.264 12.000 -46.521 1.00 75.44 171 ARG A N 1
ATOM 1401 C CA . ARG A 1 171 ? 9.830 12.250 -46.779 1.00 75.44 171 ARG A CA 1
ATOM 1402 C C . ARG A 1 171 ? 8.987 10.981 -46.686 1.00 75.44 171 ARG A C 1
ATOM 1404 O O . ARG A 1 171 ? 7.817 11.077 -46.326 1.00 75.44 171 ARG A O 1
ATOM 1411 N N . GLN A 1 172 ? 9.542 9.818 -47.025 1.00 83.31 172 GLN A N 1
ATOM 1412 C CA . GLN A 1 172 ? 8.852 8.541 -46.835 1.00 83.31 172 GLN A CA 1
ATOM 1413 C C . GLN A 1 172 ? 8.720 8.218 -45.343 1.00 83.31 172 GLN A C 1
ATOM 1415 O O . GLN A 1 172 ? 7.607 8.011 -44.877 1.00 83.31 172 GLN A O 1
ATOM 1420 N N . TRP A 1 173 ? 9.809 8.315 -44.575 1.00 83.56 173 TRP A N 1
ATOM 1421 C CA . TRP A 1 173 ? 9.781 8.129 -43.117 1.00 83.56 173 TRP A CA 1
ATOM 1422 C C . TRP A 1 173 ? 8.885 9.151 -42.387 1.00 83.56 173 TRP A C 1
ATOM 1424 O O . TRP A 1 173 ? 8.203 8.827 -41.416 1.00 83.56 173 TRP A O 1
ATOM 1434 N N . GLU A 1 174 ? 8.837 10.394 -42.867 1.00 83.62 174 GLU A N 1
ATOM 1435 C CA . GLU A 1 174 ? 7.982 11.452 -42.320 1.00 83.62 174 GLU A CA 1
ATOM 1436 C C . GLU A 1 174 ? 6.490 11.108 -42.398 1.00 83.62 174 GLU A C 1
ATOM 1438 O O . GLU A 1 174 ? 5.743 11.476 -41.488 1.00 83.62 174 GLU A O 1
ATOM 1443 N N . LYS A 1 175 ? 6.055 10.400 -43.450 1.00 83.88 175 LYS A N 1
ATOM 1444 C CA . LYS A 1 175 ? 4.656 9.966 -43.578 1.00 83.88 175 LYS A CA 1
ATOM 1445 C C . LYS A 1 175 ? 4.258 9.023 -42.446 1.00 83.88 175 LYS A C 1
ATOM 1447 O O . LYS A 1 175 ? 3.142 9.134 -41.943 1.00 83.88 175 LYS A O 1
ATOM 1452 N N . ASP A 1 176 ? 5.183 8.176 -42.007 1.00 85.94 176 ASP A N 1
ATOM 1453 C CA . ASP A 1 176 ? 4.951 7.209 -40.934 1.00 85.94 176 ASP A CA 1
ATOM 1454 C C . ASP A 1 176 ? 5.077 7.851 -39.536 1.00 85.94 176 ASP A C 1
ATOM 1456 O O . ASP A 1 176 ? 4.431 7.416 -38.578 1.00 85.94 176 ASP A O 1
ATOM 1460 N N . HIS A 1 177 ? 5.857 8.935 -39.400 1.00 82.75 177 HIS A N 1
ATOM 1461 C CA . HIS A 1 177 ? 6.142 9.587 -38.113 1.00 82.75 177 HIS A CA 1
ATOM 1462 C C . HIS A 1 177 ? 6.028 11.130 -38.140 1.00 82.75 177 HIS A C 1
ATOM 1464 O O . HIS A 1 177 ? 6.998 11.846 -37.852 1.00 82.75 177 HIS A O 1
ATOM 1470 N N . PRO A 1 178 ? 4.822 11.691 -38.362 1.00 81.12 178 PRO A N 1
ATOM 1471 C CA . PRO A 1 178 ? 4.639 13.121 -38.641 1.00 81.12 178 PRO A CA 1
ATOM 1472 C C . PRO A 1 178 ? 5.010 14.046 -37.469 1.00 81.12 178 PRO A C 1
ATOM 1474 O O . PRO A 1 178 ? 5.528 15.147 -37.668 1.00 81.12 178 PRO A O 1
ATOM 1477 N N . LYS A 1 179 ? 4.789 13.609 -36.219 1.00 79.56 179 LYS A N 1
ATOM 1478 C CA . LYS A 1 179 ? 5.129 14.404 -35.022 1.00 79.56 179 LYS A CA 1
ATOM 1479 C C . LYS A 1 179 ? 6.642 14.542 -34.832 1.00 79.56 179 LYS A C 1
ATOM 1481 O O . LYS A 1 179 ? 7.116 15.630 -34.515 1.00 79.56 179 LYS A O 1
ATOM 1486 N N . PHE A 1 180 ? 7.396 13.465 -35.055 1.00 76.00 180 PHE A N 1
ATOM 1487 C CA . PHE A 1 180 ? 8.853 13.473 -34.916 1.00 76.00 180 PHE A CA 1
ATOM 1488 C C . PHE A 1 180 ? 9.529 14.203 -36.075 1.00 76.00 180 PHE A C 1
ATOM 1490 O O . PHE A 1 180 ? 10.463 14.968 -35.846 1.00 76.00 180 PHE A O 1
ATOM 1497 N N . ALA A 1 181 ? 9.006 14.066 -37.295 1.00 78.62 181 ALA A N 1
ATOM 1498 C CA . ALA A 1 181 ? 9.500 14.809 -38.449 1.00 78.62 181 ALA A CA 1
ATOM 1499 C C . ALA A 1 181 ? 9.418 16.331 -38.251 1.00 78.62 181 ALA A C 1
ATOM 1501 O O . ALA A 1 181 ? 10.374 17.043 -38.563 1.00 78.62 181 ALA A O 1
ATOM 1502 N N . LYS A 1 182 ? 8.327 16.833 -37.649 1.00 82.44 182 LYS A N 1
ATOM 1503 C CA . LYS A 1 182 ? 8.180 18.257 -37.305 1.00 82.44 182 LYS A CA 1
ATOM 1504 C C . LYS A 1 182 ? 9.249 18.732 -36.314 1.00 82.44 182 LYS A C 1
ATOM 1506 O O . LYS A 1 182 ? 9.798 19.814 -36.498 1.00 82.44 182 LYS A O 1
ATOM 1511 N N . ILE A 1 183 ? 9.569 17.922 -35.302 1.00 81.62 183 ILE A N 1
ATOM 1512 C CA . ILE A 1 183 ? 10.603 18.232 -34.299 1.00 81.62 183 ILE A CA 1
ATOM 1513 C C . ILE A 1 183 ? 11.995 18.237 -34.938 1.00 81.62 183 ILE A C 1
ATOM 1515 O O . ILE A 1 183 ? 12.767 19.161 -34.702 1.00 81.62 183 ILE A O 1
ATOM 1519 N N . ILE A 1 184 ? 12.307 17.249 -35.782 1.00 79.19 184 ILE A N 1
ATOM 1520 C CA . ILE A 1 184 ? 13.599 17.167 -36.479 1.00 79.19 184 ILE A CA 1
ATOM 1521 C C . ILE A 1 184 ? 13.765 18.354 -37.435 1.00 79.19 184 ILE A C 1
ATOM 1523 O O . ILE A 1 184 ? 14.781 19.042 -37.385 1.00 79.19 184 ILE A O 1
ATOM 1527 N N . ARG A 1 185 ? 12.753 18.670 -38.254 1.00 80.00 185 ARG A N 1
ATOM 1528 C CA . ARG A 1 185 ? 12.787 19.845 -39.143 1.00 80.00 185 ARG A CA 1
ATOM 1529 C C . ARG A 1 185 ? 12.936 21.153 -38.377 1.00 80.00 185 ARG A C 1
ATOM 1531 O O . ARG A 1 185 ? 13.691 22.016 -38.813 1.00 80.00 185 ARG A O 1
ATOM 1538 N N . TRP A 1 186 ? 12.249 21.289 -37.243 1.00 82.81 186 TRP A N 1
ATOM 1539 C CA . TRP A 1 186 ? 12.404 22.446 -36.369 1.00 82.81 186 TRP A CA 1
ATOM 1540 C C . TRP A 1 186 ? 13.831 22.541 -35.816 1.00 82.81 186 TRP A C 1
ATOM 1542 O O . TRP A 1 186 ? 14.464 23.564 -36.028 1.00 82.81 186 TRP A O 1
ATOM 1552 N N . MET A 1 187 ? 14.385 21.472 -35.229 1.00 75.62 187 MET A N 1
ATOM 1553 C CA . MET A 1 187 ? 15.762 21.468 -34.704 1.00 75.62 187 MET A CA 1
ATOM 1554 C C . MET A 1 187 ? 16.795 21.861 -35.762 1.00 75.62 187 MET A C 1
ATOM 1556 O O . MET A 1 187 ? 17.678 22.672 -35.494 1.00 75.62 187 MET A O 1
ATOM 1560 N N . TYR A 1 188 ? 16.694 21.310 -36.972 1.00 72.12 188 TYR A N 1
ATOM 1561 C CA . TYR A 1 188 ? 17.648 21.609 -38.040 1.00 72.12 188 TYR A CA 1
ATOM 1562 C C . TYR A 1 188 ? 17.429 22.999 -38.658 1.00 72.12 188 TYR A C 1
ATOM 1564 O O . TYR A 1 188 ? 18.406 23.662 -39.007 1.00 72.12 188 TYR A O 1
ATOM 1572 N N . GLY A 1 189 ? 16.186 23.488 -38.716 1.00 78.25 189 GLY A N 1
ATOM 1573 C CA . GLY A 1 189 ? 15.887 24.874 -39.085 1.00 78.25 189 GLY A CA 1
ATOM 1574 C C . GLY A 1 189 ? 16.364 25.892 -38.040 1.00 78.25 189 GLY A C 1
ATOM 1575 O O . GLY A 1 189 ? 16.872 26.955 -38.396 1.00 78.25 189 GLY A O 1
ATOM 1576 N N . GLU A 1 190 ? 16.273 25.559 -36.752 1.00 75.69 190 GLU A N 1
ATOM 1577 C CA . GLU A 1 190 ? 16.802 26.357 -35.640 1.00 75.69 190 GLU A CA 1
ATOM 1578 C C . GLU A 1 190 ? 18.339 26.387 -35.681 1.00 75.69 190 GLU A C 1
ATOM 1580 O O . GLU A 1 190 ? 18.956 27.444 -35.535 1.00 75.69 190 GLU A O 1
ATOM 1585 N N . LYS A 1 191 ? 18.965 25.233 -35.960 1.00 71.69 191 LYS A N 1
ATOM 1586 C CA . LYS A 1 191 ? 20.420 25.091 -36.104 1.00 71.69 191 LYS A CA 1
ATOM 1587 C C . LYS A 1 191 ? 20.983 25.941 -37.238 1.00 71.69 191 LYS A C 1
ATOM 1589 O O . LYS A 1 191 ? 22.026 26.558 -37.051 1.00 71.69 191 LYS A O 1
ATOM 1594 N N . SER A 1 192 ? 20.289 26.026 -38.376 1.00 71.75 192 SER A N 1
ATOM 1595 C CA . SER A 1 192 ? 20.705 26.909 -39.476 1.00 71.75 192 SER A CA 1
ATOM 1596 C C . SER A 1 192 ? 20.582 28.401 -39.152 1.00 71.75 192 SER A C 1
ATOM 1598 O O . SER A 1 192 ? 21.287 29.205 -39.746 1.00 71.75 192 SER A O 1
ATOM 1600 N N . LYS A 1 193 ? 19.696 28.787 -38.222 1.00 78.44 193 LYS A N 1
ATOM 1601 C CA . LYS A 1 193 ? 19.470 30.196 -37.859 1.00 78.44 193 LYS A CA 1
ATOM 1602 C C . LYS A 1 193 ? 20.418 30.691 -36.766 1.00 78.44 193 LYS A C 1
ATOM 1604 O O . LYS A 1 193 ? 20.859 31.828 -36.829 1.00 78.44 193 LYS A O 1
ATOM 1609 N N . ASN A 1 194 ? 20.743 29.841 -35.790 1.00 79.19 194 ASN A N 1
ATOM 1610 C CA . ASN A 1 194 ? 21.564 30.188 -34.622 1.00 79.19 194 ASN A CA 1
ATOM 1611 C C . ASN A 1 194 ? 22.838 29.334 -34.544 1.00 79.19 194 ASN A C 1
ATOM 1613 O O . ASN A 1 194 ? 23.127 28.697 -33.529 1.00 79.19 194 ASN A O 1
ATOM 1617 N N . GLN A 1 195 ? 23.596 29.298 -35.637 1.00 72.81 195 GLN A N 1
ATOM 1618 C CA . GLN A 1 195 ? 24.717 28.375 -35.824 1.00 72.81 195 GLN A CA 1
ATOM 1619 C C . GLN A 1 195 ? 25.809 28.515 -34.745 1.00 72.81 195 GLN A C 1
ATOM 1621 O O . GLN A 1 195 ? 26.294 27.506 -34.235 1.00 72.81 195 GLN A O 1
ATOM 1626 N N . ASP A 1 196 ? 26.105 29.739 -34.296 1.00 75.25 196 ASP A N 1
ATOM 1627 C CA . ASP A 1 196 ? 27.088 30.008 -33.234 1.00 75.25 196 ASP A CA 1
ATOM 1628 C C . ASP A 1 196 ? 26.682 29.451 -31.864 1.00 75.25 196 ASP A C 1
ATOM 1630 O O . ASP A 1 196 ? 27.522 28.946 -31.117 1.00 75.25 196 ASP A O 1
ATOM 1634 N N . TYR A 1 197 ? 25.391 29.507 -31.527 1.00 75.69 197 TYR A N 1
ATOM 1635 C CA . TYR A 1 197 ? 24.874 28.946 -30.277 1.00 75.69 197 TYR A CA 1
ATOM 1636 C C . TYR A 1 197 ? 25.007 27.420 -30.272 1.00 75.69 197 TYR A C 1
ATOM 1638 O O . TYR A 1 197 ? 25.450 26.829 -29.288 1.00 75.69 197 TYR A O 1
ATOM 1646 N N . TRP A 1 198 ? 24.688 26.784 -31.400 1.00 72.12 198 TRP A N 1
ATOM 1647 C CA . TRP A 1 198 ? 24.790 25.335 -31.557 1.00 72.12 198 TRP A CA 1
ATOM 1648 C C . TRP A 1 198 ? 26.234 24.836 -31.627 1.00 72.12 198 TRP A C 1
ATOM 1650 O O . TRP A 1 198 ? 26.518 23.755 -31.114 1.00 72.12 198 TRP A O 1
ATOM 1660 N N . ASN A 1 199 ? 27.154 25.622 -32.189 1.00 76.06 199 ASN A N 1
ATOM 1661 C CA . ASN A 1 199 ? 28.583 25.315 -32.160 1.00 76.06 199 ASN A CA 1
ATOM 1662 C C . ASN A 1 199 ? 29.125 25.358 -30.722 1.00 76.06 199 ASN A C 1
ATOM 1664 O O . ASN A 1 199 ? 29.742 24.390 -30.282 1.00 76.06 199 ASN A O 1
ATOM 1668 N N . LYS A 1 200 ? 28.790 26.399 -29.943 1.00 76.06 200 LYS A N 1
ATOM 1669 C CA . LYS A 1 200 ? 29.159 26.495 -28.516 1.00 76.06 200 LYS A CA 1
ATOM 1670 C C . LYS A 1 200 ? 28.531 25.386 -27.665 1.00 76.06 200 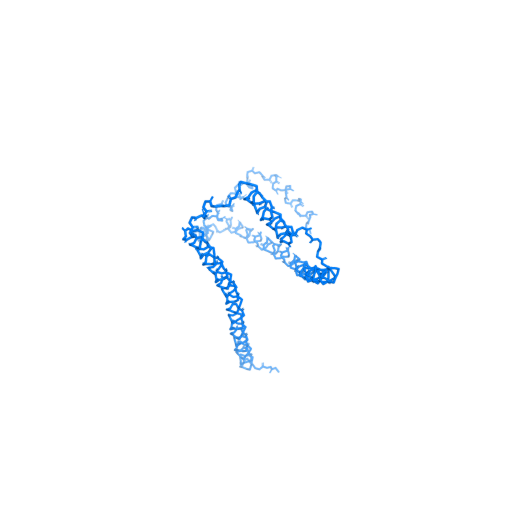LYS A C 1
ATOM 1672 O O . LYS A 1 200 ? 29.188 24.834 -26.786 1.00 76.06 200 LYS A O 1
ATOM 1677 N N . ALA A 1 201 ? 27.274 25.024 -27.932 1.00 69.94 201 ALA A N 1
ATOM 1678 C CA . ALA A 1 201 ? 26.615 23.899 -27.269 1.00 69.94 201 ALA A CA 1
ATOM 1679 C C . ALA A 1 201 ? 27.289 22.557 -27.613 1.00 69.94 201 ALA A C 1
ATOM 1681 O O . ALA A 1 201 ? 27.485 21.723 -26.732 1.00 69.94 201 ALA A O 1
ATOM 1682 N N . GLY A 1 202 ? 27.698 22.362 -28.871 1.00 72.25 202 GLY A N 1
ATOM 1683 C CA . GLY A 1 202 ? 28.450 21.185 -29.307 1.00 72.25 202 GLY A CA 1
ATOM 1684 C C . GLY A 1 202 ? 29.841 21.086 -28.674 1.00 72.25 202 GLY A C 1
ATOM 1685 O O . GLY A 1 202 ? 30.253 19.997 -28.278 1.00 72.25 202 GLY A O 1
ATOM 1686 N N . GLU A 1 203 ? 30.547 22.208 -28.524 1.00 76.38 203 GLU A N 1
ATOM 1687 C CA . GLU A 1 203 ? 31.834 22.276 -27.816 1.00 76.38 203 GLU A CA 1
ATOM 1688 C C . GLU A 1 203 ? 31.692 21.952 -26.325 1.00 76.38 203 GLU A C 1
ATOM 1690 O O . GLU A 1 203 ? 32.498 21.201 -25.776 1.00 76.38 203 GLU A O 1
ATOM 1695 N N . LEU A 1 204 ? 30.635 22.452 -25.677 1.00 69.56 204 LEU A N 1
ATOM 1696 C CA . LEU A 1 204 ? 30.309 22.105 -24.293 1.00 69.56 204 LEU A CA 1
ATOM 1697 C C . LEU A 1 204 ? 30.028 20.608 -24.142 1.00 69.56 204 LEU A C 1
ATOM 1699 O O . LEU A 1 204 ? 30.595 19.979 -23.257 1.00 69.56 204 LEU A O 1
ATOM 1703 N N . ILE A 1 205 ? 29.215 20.014 -25.018 1.00 69.56 205 ILE A N 1
ATOM 1704 C CA . ILE A 1 205 ? 28.912 18.575 -24.966 1.00 69.56 205 ILE A CA 1
ATOM 1705 C C . ILE A 1 205 ? 30.186 17.739 -25.149 1.00 69.56 205 ILE A C 1
ATOM 1707 O O . ILE A 1 205 ? 30.405 16.811 -24.378 1.00 69.56 205 ILE A O 1
ATOM 1711 N N . LYS A 1 206 ? 31.068 18.108 -26.090 1.00 72.44 206 LYS A N 1
ATOM 1712 C CA . LYS A 1 206 ? 32.368 17.439 -26.289 1.00 72.44 206 LYS A CA 1
ATOM 1713 C C . LYS A 1 206 ? 33.307 17.540 -25.086 1.00 72.44 206 LYS A C 1
ATOM 1715 O O . LYS A 1 206 ? 34.176 16.696 -24.939 1.00 72.44 206 LYS A O 1
ATOM 1720 N N . LYS A 1 207 ? 33.164 18.572 -24.252 1.00 69.88 207 LYS A N 1
ATOM 1721 C CA . LYS A 1 207 ? 33.961 18.754 -23.030 1.00 69.88 207 LYS A CA 1
ATOM 1722 C C . LYS A 1 207 ? 33.481 17.871 -21.869 1.00 69.88 207 LYS A C 1
ATOM 1724 O O . LYS A 1 207 ? 34.243 17.647 -20.934 1.00 69.88 207 LYS A O 1
ATOM 1729 N N . TYR A 1 208 ? 32.225 17.423 -21.906 1.00 60.88 208 TYR A N 1
ATOM 1730 C CA . TYR A 1 208 ? 31.589 16.616 -20.856 1.00 60.88 208 TYR A CA 1
ATOM 1731 C C . TYR A 1 208 ? 31.302 15.159 -21.274 1.00 60.88 208 TYR A C 1
ATOM 1733 O O . TYR A 1 208 ? 30.766 14.404 -20.461 1.00 60.88 208 TYR A O 1
ATOM 1741 N N . GLN A 1 209 ? 31.642 14.775 -22.508 1.00 45.75 209 GLN A N 1
ATOM 1742 C CA . GLN A 1 209 ? 31.795 13.382 -22.952 1.00 45.75 209 GLN A CA 1
ATOM 1743 C C . GLN A 1 209 ? 33.224 12.906 -22.706 1.00 45.75 209 GLN A C 1
ATOM 1745 O O . GLN A 1 209 ? 33.368 11.712 -22.368 1.00 45.75 209 GLN A O 1
#